Protein AF-A0AAU4DG41-F1 (afdb_monomer)

Nearest PDB structures (foldseek):
  4es7-assembly1_A  TM=3.588E-01  e=8.202E-02  Homo sapiens
  4qae-assembly1_A  TM=3.368E-01  e=1.023E-01  Homo sapiens
  5jr8-assembly2_B  TM=3.112E-01  e=7.043E-01  Homo sapiens
  1qqs-assembly1_A-2  TM=3.171E-01  e=9.804E-01  Homo sapiens
  5gyk-assembly3_F  TM=1.379E-01  e=7.540E+00  Saccharomyces cerevisiae S288C

Secondary structure (DSSP, 8-state):
---PPP----HHHHHHHHHHHHHHHSPSPPHHHHHHHHHHHHHHHHHHHTTSS------------------------------------------PPP------HHHHHHHHHS-TTSEEEEEEEESEEETTEEE--TTS--EEEEEEEEE-SS-EEEEEEEEEE--HHHHHH-----BTTEEEEE-TTS-EEEEE-PPTT-SS--EEEEEEE-TTSEEEEEEEES-S-TT-TTTSPPS-SS-SS-HHHHHHHHH-GGGG-

Structure (mmCIF, N/CA/C/O backbone):
data_AF-A0AAU4DG41-F1
#
_entry.id   AF-A0AAU4DG41-F1
#
loop_
_atom_site.group_PDB
_atom_site.id
_atom_site.type_symbol
_atom_site.label_atom_id
_atom_site.label_alt_id
_atom_site.label_comp_id
_atom_site.label_asym_id
_atom_site.label_entity_id
_atom_site.label_seq_id
_atom_site.pdbx_PDB_ins_code
_atom_site.Cartn_x
_atom_site.Cartn_y
_atom_site.Cartn_z
_atom_site.occupancy
_atom_site.B_iso_or_equiv
_atom_site.auth_seq_id
_atom_site.auth_comp_id
_atom_site.auth_asym_id
_atom_site.auth_atom_id
_atom_site.pdbx_PDB_model_num
ATOM 1 N N . MET A 1 1 ? 12.714 54.783 44.336 1.00 46.66 1 MET A N 1
ATOM 2 C CA . MET A 1 1 ? 13.712 54.368 43.327 1.00 46.66 1 MET A CA 1
ATOM 3 C C . MET A 1 1 ? 13.538 52.873 43.121 1.00 46.66 1 MET A C 1
ATOM 5 O O . MET A 1 1 ? 14.189 52.079 43.783 1.00 46.66 1 MET A O 1
ATOM 9 N N . GLU A 1 2 ? 12.562 52.510 42.292 1.00 44.81 2 GLU A N 1
ATOM 10 C CA . GLU A 1 2 ? 12.309 51.137 41.845 1.00 44.81 2 GLU A CA 1
ATOM 11 C C . GLU A 1 2 ? 13.253 50.820 40.685 1.00 44.81 2 GLU A C 1
ATOM 13 O O . GLU A 1 2 ? 13.326 51.582 39.724 1.00 44.81 2 GLU A O 1
ATOM 18 N N . SER A 1 3 ? 13.999 49.720 40.797 1.00 58.31 3 SER A N 1
ATOM 19 C CA . SER A 1 3 ? 14.774 49.152 39.693 1.00 58.31 3 SER A CA 1
ATOM 20 C C . SER A 1 3 ? 13.977 48.015 39.068 1.00 58.31 3 SER A C 1
ATOM 22 O O . SER A 1 3 ? 13.805 46.958 39.669 1.00 58.31 3 SER A O 1
ATOM 24 N N . THR A 1 4 ? 13.486 48.254 37.859 1.00 59.53 4 THR A N 1
ATOM 25 C CA . THR A 1 4 ? 12.922 47.256 36.951 1.00 59.53 4 THR A CA 1
ATOM 26 C C . THR A 1 4 ? 14.050 46.408 36.361 1.00 59.53 4 THR A C 1
ATOM 28 O O . THR A 1 4 ? 14.900 46.937 35.645 1.00 59.53 4 THR A O 1
ATOM 31 N N . VAL A 1 5 ? 14.063 45.104 36.647 1.00 58.34 5 VAL A N 1
ATOM 32 C CA . VAL A 1 5 ? 14.948 44.128 35.989 1.00 58.34 5 VAL A CA 1
ATOM 33 C C . VAL A 1 5 ? 14.191 43.496 34.822 1.00 58.34 5 VAL A C 1
ATOM 35 O O . VAL A 1 5 ? 13.116 42.929 35.000 1.00 58.34 5 VAL A O 1
ATOM 38 N N . SER A 1 6 ? 14.761 43.650 33.628 1.00 51.09 6 SER A N 1
ATOM 39 C CA . SER A 1 6 ? 14.238 43.189 32.340 1.00 51.09 6 SER A CA 1
ATOM 40 C C . SER A 1 6 ? 14.493 41.684 32.152 1.00 51.09 6 SER A C 1
ATOM 42 O O . SER A 1 6 ? 15.643 41.269 32.304 1.00 51.09 6 SER A O 1
ATOM 44 N N . PRO A 1 7 ? 13.489 40.856 31.807 1.00 59.97 7 PRO A N 1
ATOM 45 C CA . PRO A 1 7 ? 13.687 39.441 31.522 1.00 59.97 7 PRO A CA 1
ATOM 46 C C . PRO A 1 7 ? 13.735 39.221 30.004 1.00 59.97 7 PRO A C 1
ATOM 48 O O . PRO A 1 7 ? 12.699 38.963 29.404 1.00 59.97 7 PRO A O 1
ATOM 51 N N . ASP A 1 8 ? 14.906 39.351 29.371 1.00 58.06 8 ASP A N 1
ATOM 52 C CA . ASP A 1 8 ? 15.008 39.084 27.920 1.00 58.06 8 ASP A CA 1
ATOM 53 C C . ASP A 1 8 ? 16.326 38.453 27.433 1.00 58.06 8 ASP A C 1
ATOM 55 O O . ASP A 1 8 ? 16.607 38.401 26.241 1.00 58.06 8 ASP A O 1
ATOM 59 N N . GLU A 1 9 ? 17.126 37.868 28.323 1.00 58.12 9 GLU A N 1
ATOM 60 C CA . GLU A 1 9 ? 18.266 37.043 27.914 1.00 58.12 9 GLU A CA 1
ATOM 61 C C . GLU A 1 9 ? 18.214 35.713 28.660 1.00 58.12 9 GLU A C 1
ATOM 63 O O . GLU A 1 9 ? 18.368 35.713 29.877 1.00 58.12 9 GLU A O 1
ATOM 68 N N . GLN A 1 10 ? 17.971 34.601 27.943 1.00 60.59 10 GLN A N 1
ATOM 69 C CA . GLN A 1 10 ? 18.644 33.287 28.103 1.00 60.59 10 GLN A CA 1
ATOM 70 C C . GLN A 1 10 ? 17.943 32.093 27.388 1.00 60.59 10 GLN A C 1
ATOM 72 O O . GLN A 1 10 ? 17.772 31.027 27.980 1.00 60.59 10 GLN A O 1
ATOM 77 N N . PRO A 1 11 ? 17.594 32.151 26.086 1.00 58.81 11 PRO A N 1
ATOM 78 C CA . PRO A 1 11 ? 17.158 30.940 25.375 1.00 58.81 11 PRO A CA 1
ATOM 79 C C . PRO A 1 11 ? 18.299 29.932 25.109 1.00 58.81 11 PRO A C 1
ATOM 81 O O . PRO A 1 11 ? 18.037 28.761 24.843 1.00 58.81 11 PRO A O 1
ATOM 84 N N . HIS A 1 12 ? 19.571 30.343 25.192 1.00 61.22 12 HIS A N 1
ATOM 85 C CA . HIS A 1 12 ? 20.703 29.492 24.796 1.00 61.22 12 HIS A CA 1
ATOM 86 C C . HIS A 1 12 ? 21.255 28.583 25.904 1.00 61.22 12 HIS A C 1
ATOM 88 O O . HIS A 1 12 ? 21.790 27.519 25.594 1.00 61.22 12 HIS A O 1
ATOM 94 N N . HIS A 1 13 ? 21.101 28.941 27.182 1.00 70.88 13 HIS A N 1
ATOM 95 C CA . HIS A 1 13 ? 21.605 28.108 28.284 1.00 70.88 13 HIS A CA 1
ATOM 96 C C . HIS A 1 13 ? 20.701 26.904 28.576 1.00 70.88 13 HIS A C 1
ATOM 98 O O . HIS A 1 13 ? 21.205 25.814 28.834 1.00 70.88 13 HIS A O 1
ATOM 104 N N . GLY A 1 14 ? 19.384 27.045 28.387 1.00 78.94 14 GLY A N 1
ATOM 105 C CA . GLY A 1 14 ? 18.438 25.949 28.615 1.00 78.94 14 GLY A CA 1
ATOM 106 C C . GLY A 1 14 ? 18.664 24.731 27.712 1.00 78.94 14 GLY A C 1
ATOM 107 O O . GLY A 1 14 ? 18.488 23.601 28.158 1.00 78.94 14 GLY A O 1
ATOM 108 N N . LEU A 1 15 ? 19.103 24.930 26.461 1.00 83.94 15 LEU A N 1
ATOM 109 C CA . LEU A 1 15 ? 19.376 23.812 25.551 1.00 83.94 15 LEU A CA 1
ATOM 110 C C . LEU A 1 15 ? 20.622 23.027 25.973 1.00 83.94 15 LEU A C 1
ATOM 112 O O . LEU A 1 15 ? 20.606 21.799 25.955 1.00 83.94 15 LEU A O 1
ATOM 116 N N . HIS A 1 16 ? 21.688 23.727 26.358 1.00 84.50 16 HIS A N 1
ATOM 117 C CA . HIS A 1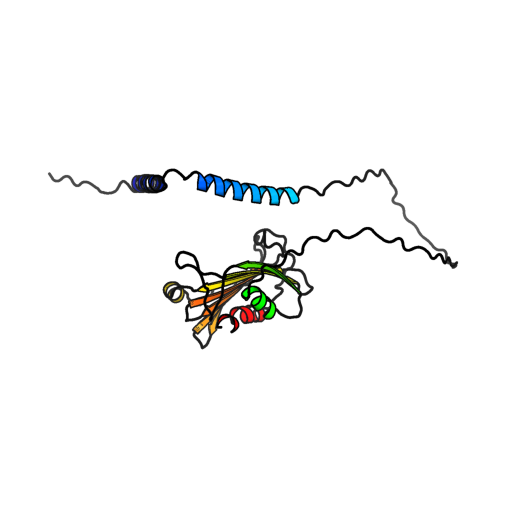 16 ? 22.922 23.084 26.803 1.00 84.50 16 HIS A CA 1
ATOM 118 C C . HIS A 1 16 ? 22.690 22.261 28.079 1.00 84.50 16 HIS A C 1
ATOM 120 O O . HIS A 1 16 ? 23.133 21.113 28.167 1.00 84.50 16 HIS A O 1
ATOM 126 N N . ASP A 1 17 ? 21.929 22.806 29.029 1.00 84.06 17 ASP A N 1
ATOM 127 C CA . ASP A 1 17 ? 21.590 22.112 30.271 1.00 84.06 17 ASP A CA 1
ATOM 128 C C . ASP A 1 17 ? 20.641 20.935 30.023 1.00 84.06 17 ASP A C 1
ATOM 130 O O . ASP A 1 17 ? 20.856 19.850 30.562 1.00 84.06 17 ASP A O 1
ATOM 134 N N . ALA A 1 18 ? 19.656 21.087 29.131 1.00 84.62 18 ALA A N 1
ATOM 135 C CA . ALA A 1 18 ? 18.775 19.990 28.734 1.00 84.62 18 ALA A CA 1
ATOM 136 C C . ALA A 1 18 ? 19.542 18.852 28.038 1.00 84.62 18 ALA A C 1
ATOM 138 O O . ALA A 1 18 ? 19.283 17.677 28.306 1.00 84.62 18 ALA A O 1
ATOM 139 N N . MET A 1 19 ? 20.511 19.175 27.173 1.00 87.94 19 MET A N 1
ATOM 140 C CA . MET A 1 19 ? 21.364 18.175 26.524 1.00 87.94 19 MET A CA 1
ATOM 141 C C . MET A 1 19 ? 22.297 17.482 27.522 1.00 87.94 19 MET A C 1
ATOM 143 O O . MET A 1 19 ? 22.456 16.263 27.454 1.00 87.94 19 MET A O 1
ATOM 147 N N . SER A 1 20 ? 22.862 18.229 28.473 1.00 84.44 20 SER A N 1
ATOM 148 C CA . SER A 1 20 ? 23.725 17.679 29.525 1.00 84.44 20 SER A CA 1
ATOM 149 C C . SER A 1 20 ? 22.939 16.748 30.454 1.00 84.44 20 SER A C 1
ATOM 151 O O . SER A 1 20 ? 23.348 15.614 30.694 1.00 84.44 20 SER A O 1
ATOM 153 N N . GLN A 1 21 ? 21.741 17.158 30.872 1.00 88.25 21 GLN A N 1
ATOM 154 C CA . GLN A 1 21 ? 20.854 16.348 31.707 1.00 88.25 21 GLN A CA 1
ATOM 155 C C . GLN A 1 21 ? 20.328 15.101 30.973 1.00 88.25 21 GLN A C 1
ATOM 157 O O . GLN A 1 21 ? 20.137 14.045 31.582 1.00 88.25 21 GLN A O 1
ATOM 162 N N . ALA A 1 22 ? 20.109 15.188 29.657 1.00 86.81 22 ALA A N 1
ATOM 163 C CA . ALA A 1 22 ? 19.782 14.025 28.837 1.00 86.81 22 ALA A CA 1
ATOM 164 C C . ALA A 1 22 ? 20.965 13.048 28.746 1.00 86.81 22 ALA A C 1
ATOM 166 O O . ALA A 1 22 ? 20.755 11.843 28.869 1.00 86.81 22 ALA A O 1
ATOM 167 N N . ALA A 1 23 ? 22.194 13.553 28.586 1.00 83.56 23 ALA A N 1
ATOM 168 C CA . ALA A 1 23 ? 23.407 12.740 28.525 1.00 83.56 23 ALA A CA 1
ATOM 169 C C . ALA A 1 23 ? 23.662 11.975 29.834 1.00 83.56 23 ALA A C 1
ATOM 171 O O . ALA A 1 23 ? 23.946 10.781 29.789 1.00 83.56 23 ALA A O 1
ATOM 172 N N . GLU A 1 24 ? 23.472 12.614 30.991 1.00 85.62 24 GLU A N 1
ATOM 173 C CA . GLU A 1 24 ? 23.622 11.970 32.306 1.00 85.62 24 GLU A CA 1
ATOM 174 C C . GLU A 1 24 ? 22.596 10.853 32.556 1.00 85.62 24 GLU A C 1
ATOM 176 O O . GLU A 1 24 ? 22.869 9.893 33.280 1.00 85.62 24 GLU A O 1
ATOM 181 N N . ARG A 1 25 ? 21.418 10.931 31.923 1.00 84.94 25 ARG A N 1
ATOM 182 C CA . ARG A 1 25 ? 20.379 9.892 32.007 1.00 84.94 25 ARG A CA 1
ATOM 183 C C . ARG A 1 25 ? 20.761 8.611 31.271 1.00 84.94 25 ARG A C 1
ATOM 185 O O . ARG A 1 25 ? 20.268 7.534 31.618 1.00 84.94 25 ARG A O 1
ATOM 192 N N . PHE A 1 26 ? 21.642 8.705 30.278 1.00 79.69 26 PHE A N 1
ATOM 193 C CA . PHE A 1 26 ? 22.265 7.543 29.664 1.00 79.69 26 PHE A CA 1
ATOM 194 C C . PHE A 1 26 ? 23.438 7.116 30.546 1.00 79.69 26 PHE A C 1
ATOM 196 O O . PHE A 1 26 ? 24.588 7.467 30.299 1.00 79.69 26 PHE A O 1
ATOM 203 N N . GLY A 1 27 ? 23.131 6.361 31.604 1.00 78.94 27 GLY A N 1
ATOM 204 C CA . GLY A 1 27 ? 24.146 5.765 32.471 1.00 78.94 27 GLY A CA 1
ATOM 205 C C . GLY A 1 27 ? 25.216 4.993 31.678 1.00 78.94 27 GLY A C 1
ATOM 206 O O . GLY A 1 27 ? 25.002 4.663 30.504 1.00 78.94 27 GLY A O 1
ATOM 207 N N . PRO A 1 28 ? 26.367 4.682 32.304 1.00 77.75 28 PRO A N 1
ATOM 208 C CA . PRO A 1 28 ? 27.498 4.044 31.636 1.00 77.75 28 PRO A CA 1
ATOM 209 C C . PRO A 1 28 ? 27.016 2.842 30.823 1.00 77.75 28 PRO A C 1
ATOM 211 O O . PRO A 1 28 ? 26.398 1.922 31.364 1.00 77.75 28 PRO A O 1
ATOM 214 N N . HIS A 1 29 ? 27.238 2.893 29.506 1.00 71.06 29 HIS A N 1
ATOM 215 C CA . HIS A 1 29 ? 26.743 1.878 28.586 1.00 71.06 29 HIS A CA 1
ATOM 216 C C . HIS A 1 29 ? 27.179 0.496 29.069 1.00 71.06 29 HIS A C 1
ATOM 218 O O . HIS A 1 29 ? 28.372 0.203 29.149 1.00 71.06 29 HIS A O 1
ATOM 224 N N . GLY A 1 30 ? 26.201 -0.353 29.394 1.00 74.94 30 GLY A N 1
ATOM 225 C CA . GLY A 1 30 ? 26.482 -1.720 29.802 1.00 74.94 30 GLY A CA 1
ATOM 226 C C . GLY A 1 30 ? 27.322 -2.417 28.722 1.00 74.94 30 GLY A C 1
ATOM 227 O O . GLY A 1 30 ? 27.014 -2.269 27.533 1.00 74.94 30 GLY A O 1
ATOM 228 N N . PRO A 1 31 ? 28.359 -3.192 29.092 1.00 74.25 31 PRO A N 1
ATOM 229 C CA . PRO A 1 31 ? 29.261 -3.851 28.137 1.00 74.25 31 PRO A CA 1
ATOM 230 C C . PRO A 1 31 ? 28.527 -4.768 27.138 1.00 74.25 31 PRO A C 1
ATOM 232 O O . PRO A 1 31 ? 29.027 -5.057 26.051 1.00 74.25 31 PRO A O 1
ATOM 235 N N . ASP A 1 32 ? 27.299 -5.163 27.468 1.00 74.38 32 ASP A N 1
ATOM 236 C CA . ASP A 1 32 ? 26.387 -5.926 26.621 1.00 74.38 32 ASP A CA 1
ATOM 237 C C . ASP A 1 32 ? 25.915 -5.149 25.36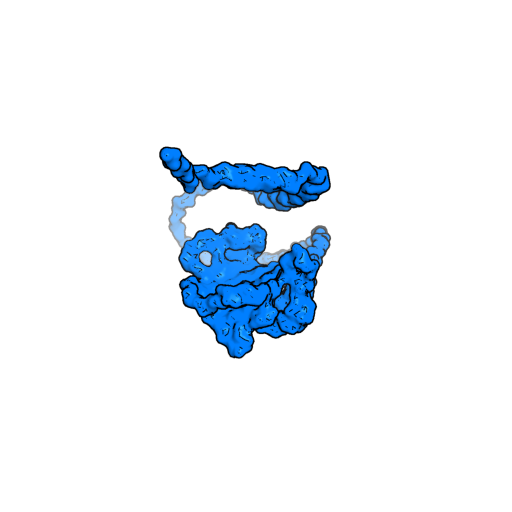9 1.00 74.38 32 ASP A C 1
ATOM 239 O O . ASP A 1 32 ? 25.848 -5.704 24.271 1.00 74.38 32 ASP A O 1
ATOM 243 N N . LEU A 1 33 ? 25.682 -3.832 25.462 1.00 70.38 33 LEU A N 1
ATOM 244 C CA . LEU A 1 33 ? 25.291 -3.025 24.295 1.00 70.38 33 LEU A CA 1
ATOM 245 C C . LEU A 1 33 ? 26.414 -2.956 23.254 1.00 70.38 33 LEU A C 1
ATOM 247 O O . LEU A 1 33 ? 26.154 -3.080 22.054 1.00 70.38 33 LEU A O 1
ATOM 251 N N . VAL A 1 34 ? 27.666 -2.836 23.706 1.00 73.25 34 VAL A N 1
ATOM 252 C CA . VAL A 1 34 ? 28.847 -2.848 22.830 1.00 73.25 34 VAL A CA 1
ATOM 253 C C . VAL A 1 34 ? 29.012 -4.222 22.179 1.00 73.25 34 VAL A C 1
ATOM 255 O O . VAL A 1 34 ? 29.250 -4.306 20.971 1.00 73.25 34 VAL A O 1
ATOM 258 N N . ALA A 1 35 ? 28.803 -5.305 22.932 1.00 73.56 35 ALA A N 1
ATOM 259 C CA . ALA A 1 35 ? 28.848 -6.663 22.397 1.00 73.56 35 ALA A CA 1
ATOM 260 C C . ALA A 1 35 ? 27.771 -6.893 21.319 1.00 73.56 35 ALA A C 1
ATOM 262 O O . ALA A 1 35 ? 28.085 -7.371 20.222 1.00 73.56 35 ALA A O 1
ATOM 263 N N . ARG A 1 36 ? 26.518 -6.481 21.564 1.00 71.75 36 ARG A N 1
ATOM 264 C CA . ARG A 1 36 ? 25.423 -6.607 20.583 1.00 71.75 36 ARG A CA 1
ATOM 265 C C . ARG A 1 36 ? 25.631 -5.723 19.352 1.00 71.75 36 ARG A C 1
ATOM 267 O O . ARG A 1 36 ? 25.400 -6.181 18.228 1.00 71.75 36 ARG A O 1
ATOM 274 N N . ALA A 1 37 ? 26.125 -4.496 19.526 1.00 69.12 37 ALA A N 1
ATOM 275 C CA . ALA A 1 37 ? 26.470 -3.611 18.413 1.00 69.12 37 ALA A CA 1
ATOM 276 C C . ALA A 1 37 ? 27.616 -4.187 17.560 1.00 69.12 37 ALA A C 1
ATOM 278 O O . ALA A 1 37 ? 27.537 -4.180 16.328 1.00 69.12 37 ALA A O 1
ATOM 279 N N . ALA A 1 38 ? 28.639 -4.779 18.187 1.00 75.12 38 ALA A N 1
ATOM 280 C CA . ALA A 1 38 ? 29.756 -5.419 17.493 1.00 75.12 38 ALA A CA 1
ATOM 281 C C . ALA A 1 38 ? 29.336 -6.671 16.701 1.00 75.12 38 ALA A C 1
ATOM 283 O O . ALA A 1 38 ? 29.868 -6.926 15.615 1.00 75.12 38 ALA A O 1
ATOM 284 N N . VAL A 1 39 ? 28.371 -7.454 17.198 1.00 75.06 39 VAL A N 1
ATOM 285 C CA . VAL A 1 39 ? 27.798 -8.596 16.459 1.00 75.06 39 VAL A CA 1
ATOM 286 C C . VAL A 1 39 ? 27.010 -8.109 15.237 1.00 75.06 39 VAL A C 1
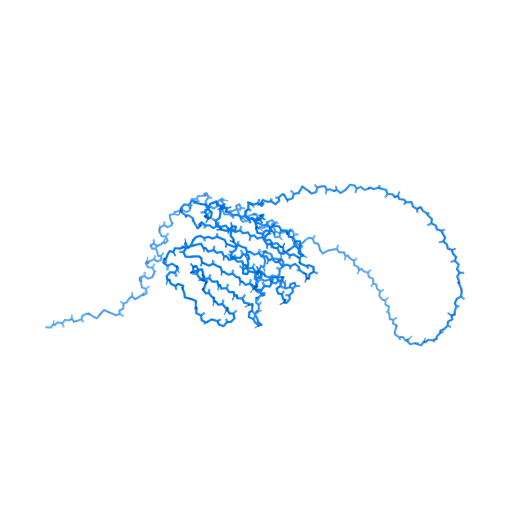ATOM 288 O O . VAL A 1 39 ? 27.215 -8.616 14.129 1.00 75.06 39 VAL A O 1
ATOM 291 N N . ARG A 1 40 ? 26.177 -7.070 15.395 1.00 71.56 40 ARG A N 1
ATOM 292 C CA . ARG A 1 40 ? 25.397 -6.484 14.289 1.00 71.56 40 ARG A CA 1
ATOM 293 C C . ARG A 1 40 ? 26.300 -5.844 13.223 1.00 71.56 40 ARG A C 1
ATOM 295 O O . ARG A 1 40 ? 26.081 -6.054 12.030 1.00 71.56 40 ARG A O 1
ATOM 302 N N . GLY A 1 41 ? 27.370 -5.159 13.636 1.00 72.12 41 GLY A N 1
ATOM 303 C CA . GLY A 1 41 ? 28.361 -4.561 12.736 1.00 72.12 41 GLY A CA 1
ATOM 304 C C . GLY A 1 41 ? 29.164 -5.590 11.932 1.00 72.12 41 GLY A C 1
ATOM 305 O O . GLY A 1 41 ? 29.373 -5.409 10.731 1.00 72.12 41 GLY A O 1
ATOM 306 N N . ARG A 1 42 ? 29.564 -6.712 12.551 1.00 71.06 42 ARG A N 1
ATOM 307 C CA . ARG A 1 42 ? 30.267 -7.805 11.850 1.00 71.06 42 ARG A CA 1
ATOM 308 C C . ARG A 1 42 ? 29.387 -8.485 10.798 1.00 71.06 42 ARG A C 1
ATOM 310 O O . ARG A 1 42 ? 29.881 -8.801 9.715 1.00 71.06 42 ARG A O 1
ATOM 317 N N . ARG A 1 43 ? 28.086 -8.649 11.070 1.00 66.06 43 ARG A N 1
ATOM 318 C CA . ARG A 1 43 ? 27.120 -9.215 10.110 1.00 66.06 43 ARG A CA 1
ATOM 319 C C . ARG A 1 43 ? 26.971 -8.336 8.863 1.00 66.06 43 ARG A C 1
ATOM 321 O O . ARG A 1 43 ? 27.034 -8.852 7.752 1.00 66.06 43 ARG A O 1
ATOM 328 N N . LEU A 1 44 ? 26.869 -7.017 9.034 1.00 61.25 44 LEU A N 1
ATOM 329 C CA . LEU A 1 44 ? 26.747 -6.075 7.913 1.00 61.25 44 LEU A CA 1
ATOM 330 C C . LEU A 1 44 ? 28.015 -5.997 7.047 1.00 61.25 44 LEU A C 1
ATOM 332 O O . LEU A 1 44 ? 27.913 -5.884 5.827 1.00 61.25 44 LEU A O 1
ATOM 336 N N . ARG A 1 45 ? 29.213 -6.108 7.641 1.00 64.31 45 ARG A N 1
ATOM 337 C CA . ARG A 1 45 ? 30.469 -6.135 6.865 1.00 64.31 45 ARG A CA 1
ATOM 338 C C . ARG A 1 45 ? 30.605 -7.402 6.020 1.00 64.31 45 ARG A C 1
ATOM 340 O O . ARG A 1 45 ? 31.006 -7.302 4.867 1.00 64.31 45 ARG A O 1
ATOM 347 N N . ARG A 1 46 ? 30.214 -8.575 6.538 1.00 60.84 46 ARG A N 1
ATOM 348 C CA . ARG A 1 46 ? 30.240 -9.828 5.754 1.00 60.84 46 ARG A CA 1
ATOM 349 C C . ARG A 1 46 ? 29.327 -9.768 4.530 1.00 60.84 46 ARG A C 1
ATOM 351 O O . ARG A 1 46 ? 29.736 -10.212 3.468 1.00 60.84 46 ARG A O 1
ATOM 358 N N . ILE A 1 47 ? 28.153 -9.147 4.649 1.00 56.91 47 ILE A N 1
ATOM 359 C CA . ILE A 1 47 ? 27.229 -8.968 3.516 1.00 56.91 47 ILE A CA 1
ATOM 360 C C . ILE A 1 47 ? 27.842 -8.061 2.432 1.00 56.91 47 ILE A C 1
ATOM 362 O O . ILE A 1 47 ? 27.642 -8.301 1.245 1.00 56.91 47 ILE A O 1
ATOM 366 N N . ARG A 1 48 ? 28.651 -7.060 2.809 1.00 55.22 48 ARG A N 1
ATOM 367 C CA . ARG A 1 48 ? 29.318 -6.168 1.841 1.00 55.22 48 ARG A CA 1
ATOM 368 C C . ARG A 1 48 ? 30.483 -6.819 1.090 1.00 55.22 48 ARG A C 1
ATOM 370 O O . ARG A 1 48 ? 30.707 -6.472 -0.063 1.00 55.22 48 ARG A O 1
ATOM 377 N N . HIS A 1 49 ? 31.196 -7.771 1.692 1.00 47.06 49 HIS A N 1
ATOM 378 C CA . HIS A 1 49 ? 32.345 -8.416 1.039 1.00 47.06 49 HIS A CA 1
ATOM 379 C C . HIS A 1 49 ? 31.975 -9.455 -0.031 1.00 47.06 49 HIS A C 1
ATOM 381 O O . HIS A 1 49 ? 32.840 -9.839 -0.809 1.00 47.06 49 HIS A O 1
ATOM 387 N N . VAL A 1 50 ? 30.706 -9.858 -0.144 1.00 48.88 50 VAL A N 1
ATOM 388 C CA . VAL A 1 50 ? 30.257 -10.799 -1.190 1.00 48.88 50 VAL A CA 1
ATOM 389 C C . VAL A 1 50 ? 30.064 -10.110 -2.556 1.00 48.88 50 VAL A C 1
ATOM 391 O O . VAL A 1 50 ? 30.019 -10.782 -3.578 1.00 48.88 50 VAL A O 1
ATOM 394 N N . ARG A 1 51 ? 30.026 -8.769 -2.626 1.00 47.34 51 ARG A N 1
ATOM 395 C CA . ARG A 1 51 ? 29.805 -8.022 -3.887 1.00 47.34 51 ARG A CA 1
ATOM 396 C C . ARG A 1 51 ? 31.074 -7.473 -4.569 1.00 47.34 51 ARG A C 1
ATOM 398 O O . ARG A 1 51 ? 30.956 -6.728 -5.531 1.00 47.34 51 ARG A O 1
ATOM 405 N N . LEU A 1 52 ? 32.279 -7.835 -4.116 1.00 44.78 52 LEU A N 1
ATOM 406 C CA . LEU A 1 52 ? 33.555 -7.380 -4.713 1.00 44.78 52 LEU A CA 1
ATOM 407 C C . LEU A 1 52 ? 34.456 -8.532 -5.197 1.00 44.78 52 LEU A C 1
ATOM 409 O O . LEU A 1 52 ? 35.671 -8.384 -5.273 1.00 44.78 52 LEU A O 1
ATOM 413 N N . GLY A 1 53 ? 33.872 -9.686 -5.519 1.00 41.97 53 GLY A N 1
ATOM 414 C CA . GLY A 1 53 ? 34.607 -10.883 -5.936 1.00 41.97 53 GLY A CA 1
ATOM 415 C C . GLY A 1 53 ? 34.112 -11.477 -7.250 1.00 41.97 53 GLY A C 1
ATOM 416 O O . GLY A 1 53 ? 33.866 -12.673 -7.294 1.00 41.97 53 GLY A O 1
ATOM 417 N N . ALA A 1 54 ? 33.909 -10.667 -8.293 1.00 40.88 54 ALA A N 1
ATOM 418 C CA . ALA A 1 54 ? 33.635 -11.175 -9.643 1.00 40.88 54 ALA A CA 1
ATOM 419 C C . ALA A 1 54 ? 33.990 -10.150 -10.737 1.00 40.88 54 ALA A C 1
ATOM 421 O O . ALA A 1 54 ? 33.154 -9.796 -11.558 1.00 40.88 54 ALA A O 1
ATOM 422 N N . VAL A 1 55 ? 35.229 -9.651 -10.757 1.00 43.03 55 VAL A N 1
ATOM 423 C CA . VAL A 1 55 ? 35.805 -9.047 -11.972 1.00 43.03 55 VAL A CA 1
ATOM 424 C C . VAL A 1 55 ? 37.243 -9.528 -12.101 1.00 43.03 55 VAL A C 1
ATOM 426 O O . VAL A 1 55 ? 38.166 -8.912 -11.578 1.00 43.03 55 VAL A O 1
ATOM 429 N N . ALA A 1 56 ? 37.418 -10.666 -12.766 1.00 38.38 56 ALA A N 1
ATOM 430 C CA . ALA A 1 56 ? 38.701 -11.093 -13.309 1.00 38.38 56 ALA A CA 1
ATOM 431 C C . ALA A 1 56 ? 38.470 -12.163 -14.385 1.00 38.38 56 ALA A C 1
ATOM 433 O O . ALA A 1 56 ? 38.543 -13.355 -14.103 1.00 38.38 56 ALA A O 1
ATOM 434 N N . VAL A 1 57 ? 38.217 -11.742 -15.627 1.00 40.69 57 VAL A N 1
ATOM 435 C CA . VAL A 1 57 ? 38.606 -12.541 -16.797 1.00 40.69 57 VAL A CA 1
ATOM 436 C C . VAL A 1 57 ? 39.334 -11.627 -17.774 1.00 40.69 57 VAL A C 1
ATOM 438 O O . VAL A 1 57 ? 38.801 -10.631 -18.258 1.00 40.69 57 VAL A O 1
ATOM 441 N N . LEU A 1 58 ? 40.597 -11.984 -17.980 1.00 41.28 58 LEU A N 1
ATOM 442 C CA . LEU A 1 58 ? 41.550 -11.448 -18.938 1.00 41.28 58 LEU A CA 1
ATOM 443 C C . LEU A 1 58 ? 41.050 -11.628 -20.376 1.00 41.28 58 LEU A C 1
ATOM 445 O O . LEU A 1 58 ? 40.711 -12.740 -20.771 1.00 41.28 58 LEU A O 1
ATOM 449 N N . ALA A 1 59 ? 41.134 -10.574 -21.186 1.00 36.12 59 ALA A N 1
ATOM 450 C CA . ALA A 1 59 ? 41.198 -10.702 -22.638 1.00 36.12 59 ALA A CA 1
ATOM 451 C C . ALA A 1 59 ? 42.324 -9.807 -23.169 1.00 36.12 59 ALA A C 1
ATOM 453 O O . ALA A 1 59 ? 42.156 -8.613 -23.404 1.00 36.12 59 ALA A O 1
ATOM 454 N N . VAL A 1 60 ? 43.501 -10.416 -23.310 1.00 42.06 60 VAL A N 1
ATOM 455 C CA . VAL A 1 60 ? 44.588 -9.936 -24.165 1.00 42.06 60 VAL A CA 1
ATOM 456 C C . VAL A 1 60 ? 44.265 -10.404 -25.584 1.00 42.06 60 VAL A C 1
ATOM 458 O O . VAL A 1 60 ? 44.100 -11.600 -25.808 1.00 42.06 60 VAL A O 1
ATOM 461 N N . GLY A 1 61 ? 44.178 -9.476 -26.536 1.00 35.16 61 GLY A N 1
ATOM 462 C CA . GLY A 1 61 ? 43.975 -9.782 -27.952 1.00 35.16 61 GLY A CA 1
ATOM 463 C C . GLY A 1 61 ? 44.252 -8.563 -28.825 1.00 35.16 61 GLY A C 1
ATOM 464 O O . GLY A 1 61 ? 43.508 -7.591 -28.806 1.00 35.16 61 GLY A O 1
ATOM 465 N N . VAL A 1 62 ? 45.373 -8.617 -29.535 1.00 42.22 62 VAL A N 1
ATOM 466 C CA . VAL A 1 62 ? 46.008 -7.555 -30.324 1.00 42.22 62 VAL A CA 1
ATOM 467 C C . VAL A 1 62 ? 45.458 -7.497 -31.760 1.00 42.22 62 VAL A C 1
ATOM 469 O O . VAL A 1 62 ? 45.289 -8.536 -32.383 1.00 42.22 62 VAL A O 1
ATOM 472 N N . ALA A 1 63 ? 45.300 -6.262 -32.260 1.00 40.22 63 ALA A N 1
ATOM 473 C CA . ALA A 1 63 ? 45.364 -5.761 -33.647 1.00 40.22 63 ALA A CA 1
ATOM 474 C C . ALA A 1 63 ? 44.444 -6.310 -34.762 1.00 40.22 63 ALA A C 1
ATOM 476 O O . ALA A 1 63 ? 44.357 -7.501 -35.029 1.00 40.22 63 ALA A O 1
ATOM 477 N N . GLY A 1 64 ? 43.908 -5.366 -35.549 1.00 35.44 64 GLY A N 1
ATOM 478 C CA . GLY A 1 64 ? 43.386 -5.619 -36.894 1.00 35.44 64 GLY A CA 1
ATOM 479 C C . GLY A 1 64 ? 42.777 -4.377 -37.549 1.00 35.44 64 GLY A C 1
ATOM 480 O O . GLY A 1 64 ? 41.589 -4.119 -37.405 1.00 35.44 64 GLY A O 1
ATOM 481 N N . LEU A 1 65 ? 43.605 -3.607 -38.259 1.00 45.28 65 LEU A N 1
ATOM 482 C CA . LEU A 1 65 ? 43.209 -2.571 -39.222 1.00 45.28 65 LEU A CA 1
ATOM 483 C C . LEU A 1 65 ? 42.409 -3.172 -40.392 1.00 45.28 65 LEU A C 1
ATOM 485 O O . LEU A 1 65 ? 42.735 -4.267 -40.843 1.00 45.28 65 LEU A O 1
ATOM 489 N N . GLY A 1 66 ? 41.487 -2.398 -40.976 1.00 35.19 66 GLY A N 1
ATOM 490 C CA . GLY A 1 66 ? 41.087 -2.592 -42.377 1.00 35.19 66 GLY A CA 1
ATOM 491 C C . GLY A 1 66 ? 39.623 -2.298 -42.689 1.00 35.19 66 GLY A C 1
ATOM 492 O O . GLY A 1 66 ? 38.778 -3.182 -42.620 1.00 35.19 66 GLY A O 1
ATOM 493 N N . VAL A 1 67 ? 39.341 -1.066 -43.113 1.00 45.78 67 VAL A N 1
ATOM 494 C CA . VAL A 1 67 ? 38.102 -0.696 -43.810 1.00 45.78 67 VAL A CA 1
ATOM 495 C C . VAL A 1 67 ? 38.423 -0.670 -45.305 1.00 45.78 67 VAL A C 1
ATOM 497 O O . VAL A 1 67 ? 39.298 0.095 -45.698 1.00 45.78 67 VAL A O 1
ATOM 500 N N . ASN A 1 68 ? 37.754 -1.496 -46.118 1.00 40.12 68 ASN A N 1
ATOM 501 C CA . ASN A 1 68 ? 37.462 -1.223 -47.535 1.00 40.12 68 ASN A CA 1
ATOM 502 C C . ASN A 1 68 ? 36.499 -2.273 -48.134 1.00 40.12 68 ASN A C 1
ATOM 504 O O . ASN A 1 68 ? 36.862 -3.420 -48.350 1.00 40.12 68 ASN A O 1
ATOM 508 N N . GLN A 1 69 ? 35.249 -1.839 -48.324 1.00 46.94 69 GLN A N 1
ATOM 509 C CA . GLN A 1 69 ? 34.478 -1.786 -49.581 1.00 46.94 69 GLN A CA 1
ATOM 510 C C . GLN A 1 69 ? 34.613 -2.885 -50.670 1.00 46.94 69 GLN A C 1
ATOM 512 O O . GLN A 1 69 ? 35.704 -3.214 -51.119 1.00 46.94 69 GLN A O 1
ATOM 517 N N . LEU A 1 70 ? 33.425 -3.201 -51.226 1.00 52.84 70 LEU A N 1
ATOM 518 C CA . LEU A 1 70 ? 33.062 -3.731 -52.562 1.00 52.84 70 LEU A CA 1
ATOM 519 C C . LEU A 1 70 ? 32.763 -5.246 -52.717 1.00 52.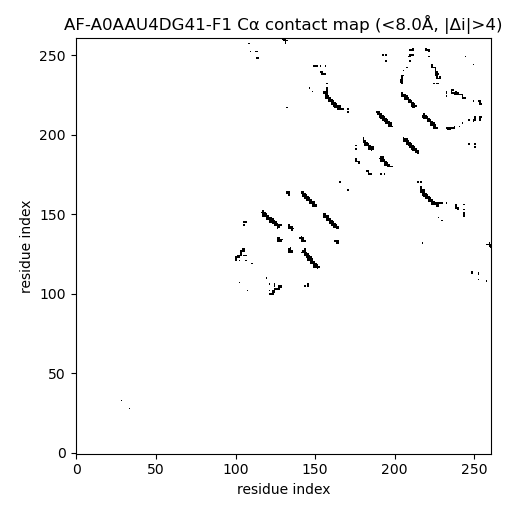84 70 LEU A C 1
ATOM 521 O O . LEU A 1 70 ? 33.554 -6.122 -52.399 1.00 52.84 70 LEU A O 1
ATOM 525 N N . ALA A 1 71 ? 31.553 -5.492 -53.241 1.00 44.41 71 ALA A N 1
ATOM 526 C CA . ALA A 1 71 ? 30.882 -6.752 -53.616 1.00 44.41 71 ALA A CA 1
ATOM 527 C C . ALA A 1 71 ? 31.539 -7.450 -54.850 1.00 44.41 71 ALA A C 1
ATOM 529 O O . ALA A 1 71 ? 32.570 -6.947 -55.290 1.00 44.41 71 ALA A O 1
ATOM 530 N N . PRO A 1 72 ? 30.969 -8.489 -55.533 1.00 55.31 72 PRO A N 1
ATOM 531 C CA . PRO A 1 72 ? 29.759 -9.303 -55.293 1.00 55.31 72 PRO A CA 1
ATOM 532 C C . PRO A 1 72 ? 29.910 -10.845 -55.540 1.00 55.31 72 PRO A C 1
ATOM 534 O O . PRO A 1 72 ? 30.912 -11.321 -56.052 1.00 55.31 72 PRO A O 1
ATOM 537 N N . ARG A 1 73 ? 28.815 -11.592 -55.278 1.00 48.94 73 ARG A N 1
ATOM 538 C CA . ARG A 1 73 ? 28.286 -12.771 -56.025 1.00 48.94 73 ARG A CA 1
ATOM 539 C C . ARG A 1 73 ? 29.166 -14.027 -56.228 1.00 48.94 73 ARG A C 1
ATOM 541 O O . ARG A 1 73 ? 30.032 -14.034 -57.087 1.00 48.94 73 ARG A O 1
ATOM 548 N N . ALA A 1 74 ? 28.728 -15.161 -55.665 1.00 51.59 74 ALA A N 1
ATOM 549 C CA . ALA A 1 74 ? 28.641 -16.457 -56.366 1.00 51.59 74 ALA A CA 1
ATOM 550 C C . ALA A 1 74 ? 27.773 -17.463 -55.582 1.00 51.59 74 ALA A C 1
ATOM 552 O O . ALA A 1 74 ? 27.708 -17.427 -54.358 1.00 51.59 74 ALA A O 1
ATOM 553 N N . ALA A 1 75 ? 27.071 -18.318 -56.322 1.00 49.78 75 ALA A N 1
ATOM 554 C CA . ALA A 1 75 ? 26.101 -19.303 -55.858 1.00 49.78 75 ALA A CA 1
ATOM 555 C C . ALA A 1 75 ? 26.741 -20.650 -55.446 1.00 49.78 75 ALA A C 1
ATOM 557 O O . ALA A 1 75 ? 27.802 -20.977 -55.960 1.00 49.78 75 ALA A O 1
ATOM 558 N N . ALA A 1 76 ? 26.034 -21.376 -54.557 1.00 47.50 76 ALA A N 1
ATOM 559 C CA . ALA A 1 76 ? 25.824 -22.839 -54.383 1.00 47.50 76 ALA A CA 1
ATOM 560 C C . ALA A 1 76 ? 26.863 -23.860 -54.939 1.00 47.50 76 ALA A C 1
ATOM 562 O O . ALA A 1 76 ? 27.353 -23.660 -56.046 1.00 47.50 76 ALA A O 1
ATOM 563 N N . PRO A 1 77 ? 27.104 -25.035 -54.290 1.00 57.47 77 PRO A N 1
ATOM 564 C CA . PRO A 1 77 ? 26.052 -25.950 -53.811 1.00 57.47 77 PRO A CA 1
ATOM 565 C C . PRO A 1 77 ? 26.317 -26.717 -52.492 1.00 57.47 77 PRO A C 1
ATOM 567 O O . PRO A 1 77 ? 27.338 -26.574 -51.828 1.00 57.47 77 PRO A O 1
ATOM 570 N N . ALA A 1 78 ? 25.311 -27.520 -52.132 1.00 55.19 78 ALA A N 1
ATOM 571 C CA . ALA A 1 78 ? 25.174 -28.361 -50.949 1.00 55.19 78 ALA A CA 1
ATOM 572 C C . ALA A 1 78 ? 26.188 -29.515 -50.833 1.00 55.19 78 ALA A C 1
ATOM 574 O O . ALA A 1 78 ? 26.603 -30.107 -51.827 1.00 55.19 78 ALA A O 1
ATOM 575 N N . GLY A 1 79 ? 26.451 -29.913 -49.587 1.00 50.59 79 GLY A N 1
ATOM 576 C CA . GLY A 1 79 ? 27.011 -31.209 -49.211 1.00 50.59 79 GLY A CA 1
ATOM 577 C C . GLY A 1 79 ? 26.623 -31.542 -47.760 1.00 50.59 79 GLY A C 1
ATOM 578 O O . GLY A 1 79 ? 26.688 -30.646 -46.917 1.00 50.59 79 GLY A O 1
ATOM 579 N N . PRO A 1 80 ? 26.175 -32.773 -47.450 1.00 60.59 80 PRO A N 1
ATOM 580 C CA . PRO A 1 80 ? 25.735 -33.155 -46.114 1.00 60.59 80 PRO A CA 1
ATOM 581 C C . PRO A 1 80 ? 26.919 -33.660 -45.285 1.00 60.59 80 PRO A C 1
ATOM 583 O O . PRO A 1 80 ? 27.747 -34.422 -45.781 1.00 60.59 80 PRO A O 1
ATOM 586 N N . VAL A 1 81 ? 26.966 -33.308 -44.002 1.00 61.28 81 VAL A N 1
ATOM 587 C CA . VAL A 1 81 ? 27.796 -34.021 -43.023 1.00 61.28 81 VAL A CA 1
ATOM 588 C C . VAL A 1 81 ? 26.980 -34.313 -41.774 1.00 61.28 81 VAL A C 1
ATOM 590 O O . VAL A 1 81 ? 26.661 -33.442 -40.971 1.00 61.28 81 VAL A O 1
ATOM 593 N N . THR A 1 82 ? 26.630 -35.587 -41.655 1.00 54.34 82 THR A N 1
ATOM 594 C CA . THR A 1 82 ? 26.145 -36.244 -40.448 1.00 54.34 82 THR A CA 1
ATOM 595 C C . THR A 1 82 ? 27.342 -36.526 -39.541 1.00 54.34 82 THR A C 1
ATOM 597 O O . THR A 1 82 ? 28.298 -37.159 -39.985 1.00 54.34 82 THR A O 1
ATOM 600 N N . ALA A 1 83 ? 27.279 -36.134 -38.269 1.00 55.91 83 ALA A N 1
ATOM 601 C CA . ALA A 1 83 ? 28.077 -36.753 -37.213 1.00 55.91 83 ALA A CA 1
ATOM 602 C C . ALA A 1 83 ? 27.310 -36.701 -35.884 1.00 55.91 83 ALA A C 1
ATOM 604 O O . ALA A 1 83 ? 27.003 -35.633 -35.358 1.00 55.91 83 ALA A O 1
ATOM 605 N N . SER A 1 84 ? 26.971 -37.890 -35.390 1.00 54.62 84 SER A N 1
ATOM 606 C CA . SER A 1 84 ? 26.466 -38.162 -34.045 1.00 54.62 84 SER A CA 1
ATOM 607 C C . SER A 1 84 ? 27.614 -38.348 -33.047 1.00 54.62 84 SER A C 1
ATOM 609 O O . SER A 1 84 ? 28.747 -38.606 -33.450 1.00 54.62 84 SER A O 1
ATOM 611 N N . ALA A 1 85 ? 27.222 -38.384 -31.766 1.00 49.09 85 ALA A N 1
ATOM 612 C CA . ALA A 1 85 ? 27.963 -38.809 -30.569 1.00 49.09 85 ALA A CA 1
ATOM 613 C C . ALA A 1 85 ? 28.678 -37.646 -29.841 1.00 49.09 85 ALA A C 1
ATOM 615 O O . ALA A 1 85 ? 29.195 -36.737 -30.472 1.00 49.09 85 ALA A O 1
ATOM 616 N N . THR A 1 86 ? 28.695 -37.526 -28.512 1.00 46.06 86 THR A N 1
ATOM 617 C CA . THR A 1 86 ? 28.416 -38.459 -27.411 1.00 46.06 86 THR A CA 1
ATOM 618 C C . THR A 1 86 ? 27.998 -37.622 -26.198 1.00 46.06 86 THR A C 1
ATOM 620 O O . THR A 1 86 ? 28.619 -36.598 -25.916 1.00 46.06 86 THR A O 1
ATOM 623 N N . ALA A 1 87 ? 26.965 -38.046 -25.468 1.00 49.34 87 ALA A N 1
ATOM 624 C CA . ALA A 1 87 ? 26.620 -37.464 -24.176 1.00 49.34 87 ALA A CA 1
ATOM 625 C C . ALA A 1 87 ? 27.650 -37.900 -23.119 1.00 49.34 87 ALA A C 1
ATOM 627 O O . ALA A 1 87 ? 27.784 -39.092 -22.848 1.00 49.34 87 ALA A O 1
ATOM 628 N N . THR A 1 88 ? 28.340 -36.936 -22.509 1.00 60.75 88 THR A N 1
ATOM 629 C CA . THR A 1 88 ? 29.141 -37.137 -21.293 1.00 60.75 88 THR A CA 1
ATOM 630 C C . THR A 1 88 ? 28.409 -36.489 -20.128 1.00 60.75 88 THR A C 1
ATOM 632 O O . THR A 1 88 ? 28.149 -35.286 -20.130 1.00 60.75 88 THR A O 1
ATOM 635 N N . ALA A 1 89 ? 28.048 -37.316 -19.152 1.00 44.28 89 ALA A N 1
ATOM 636 C CA . ALA A 1 89 ? 27.348 -36.932 -17.941 1.00 44.28 89 ALA A CA 1
ATOM 637 C C . ALA A 1 89 ? 28.310 -36.520 -16.808 1.00 44.28 89 ALA A C 1
ATOM 639 O O . ALA A 1 89 ? 29.319 -37.184 -16.587 1.00 44.28 89 ALA A O 1
ATOM 640 N N . ALA A 1 90 ? 27.854 -35.513 -16.047 1.00 48.44 90 ALA A N 1
ATOM 641 C CA . ALA A 1 90 ? 28.151 -35.171 -14.644 1.00 48.44 90 ALA A CA 1
ATOM 642 C C . ALA A 1 90 ? 29.529 -34.529 -14.321 1.00 48.44 90 ALA A C 1
ATOM 644 O O . ALA A 1 90 ? 30.556 -34.968 -14.829 1.00 48.44 90 ALA A O 1
ATOM 645 N N . PRO A 1 91 ? 29.558 -33.479 -13.465 1.00 51.91 91 PRO A N 1
ATOM 646 C CA . PRO A 1 91 ? 29.193 -33.628 -12.054 1.00 51.91 91 PRO A CA 1
ATOM 647 C C . PRO A 1 91 ? 28.102 -32.677 -11.523 1.00 51.91 91 PRO A C 1
ATOM 649 O O . PRO A 1 91 ? 28.036 -31.498 -11.849 1.00 51.91 91 PRO A O 1
ATOM 652 N N . SER A 1 92 ? 27.270 -33.284 -10.672 1.00 50.19 92 SER A N 1
ATOM 653 C CA . SER A 1 92 ? 26.524 -32.790 -9.506 1.00 50.19 92 SER A CA 1
ATOM 654 C C . SER A 1 92 ? 26.333 -31.272 -9.315 1.00 50.19 92 SER A C 1
ATOM 656 O O . SER A 1 92 ? 27.297 -30.584 -8.981 1.00 50.19 92 SER A O 1
ATOM 658 N N . PRO A 1 93 ? 25.090 -30.749 -9.366 1.00 52.91 93 PRO A N 1
ATOM 659 C CA . PRO A 1 93 ? 24.796 -29.457 -8.760 1.00 52.91 93 PRO A CA 1
ATOM 660 C C . PRO A 1 93 ? 24.944 -29.564 -7.236 1.00 52.91 93 PRO A C 1
ATOM 662 O O . PRO A 1 93 ? 24.333 -30.424 -6.596 1.00 52.91 93 PRO A O 1
ATOM 665 N N . GLU A 1 94 ? 25.764 -28.689 -6.653 1.00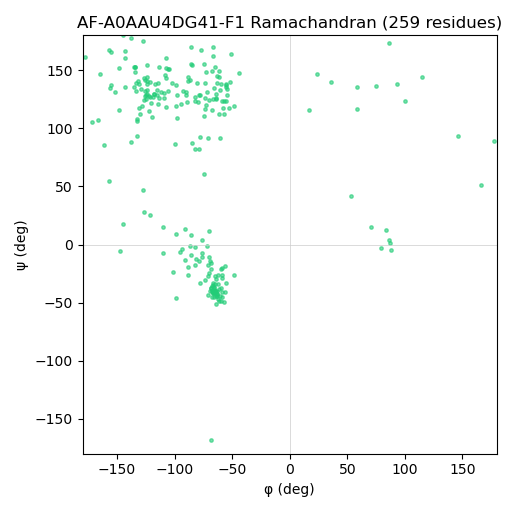 40.16 94 GLU A N 1
ATOM 666 C CA . GLU A 1 94 ? 25.733 -28.410 -5.220 1.00 40.16 94 GLU A CA 1
ATOM 667 C C . GLU A 1 94 ? 24.326 -27.931 -4.858 1.00 40.16 94 GLU A C 1
ATOM 669 O O . GLU A 1 94 ? 23.827 -26.920 -5.353 1.00 40.16 94 GLU A O 1
ATOM 674 N N . PHE A 1 95 ? 23.672 -28.715 -4.011 1.00 37.50 95 PHE A N 1
ATOM 675 C CA . PHE A 1 95 ? 22.370 -28.414 -3.451 1.00 37.50 95 PHE A CA 1
ATOM 676 C C . PHE A 1 95 ? 22.556 -27.264 -2.456 1.00 37.50 95 PHE A C 1
ATOM 678 O O . PHE A 1 95 ? 22.875 -27.480 -1.285 1.00 37.50 95 PHE A O 1
ATOM 685 N N . THR A 1 96 ? 22.398 -26.022 -2.912 1.00 38.56 96 THR A N 1
ATOM 686 C CA . THR A 1 96 ? 22.199 -24.894 -2.001 1.00 38.56 96 THR A CA 1
ATOM 687 C C . THR A 1 96 ? 20.972 -25.240 -1.157 1.00 38.56 96 THR A C 1
ATOM 689 O O . THR A 1 96 ? 19.924 -25.541 -1.738 1.00 38.56 96 THR A O 1
ATOM 692 N N . PRO A 1 97 ? 21.054 -25.257 0.186 1.00 38.09 97 PRO A N 1
ATOM 693 C CA . PRO A 1 97 ? 19.870 -25.506 0.993 1.00 38.09 97 PRO A CA 1
ATOM 694 C C . PRO A 1 97 ? 18.807 -24.478 0.590 1.00 38.09 97 PRO A C 1
ATOM 696 O O . PRO A 1 97 ? 19.154 -23.301 0.422 1.00 38.09 97 PRO A O 1
ATOM 699 N N . PRO A 1 98 ? 17.538 -24.881 0.396 1.00 36.16 98 PRO A N 1
ATOM 700 C CA . PRO A 1 98 ? 16.492 -23.925 0.091 1.00 36.16 98 PRO A CA 1
ATOM 701 C C . PRO A 1 98 ? 16.502 -22.876 1.199 1.00 36.16 98 PRO A C 1
ATOM 703 O O . PRO A 1 98 ? 16.406 -23.202 2.385 1.00 36.16 98 PRO A O 1
ATOM 706 N N . VAL A 1 99 ? 16.653 -21.607 0.816 1.00 37.88 99 VAL A N 1
ATOM 707 C CA . VAL A 1 99 ? 16.226 -20.496 1.661 1.00 37.88 99 VAL A CA 1
ATOM 708 C C . VAL A 1 99 ? 14.733 -20.716 1.815 1.00 37.88 99 VAL A C 1
ATOM 710 O O . VAL A 1 99 ? 13.962 -20.341 0.941 1.00 37.88 99 VAL A O 1
ATOM 713 N N . VAL A 1 100 ? 14.336 -21.441 2.861 1.00 31.23 100 VAL A N 1
ATOM 714 C CA . VAL A 1 100 ? 12.929 -21.631 3.185 1.00 31.23 100 VAL A CA 1
ATOM 715 C C . VAL A 1 100 ? 12.415 -20.223 3.462 1.00 31.23 100 VAL A C 1
ATOM 717 O O . VAL A 1 100 ? 12.890 -19.604 4.425 1.00 31.23 100 VAL A O 1
ATOM 720 N N . PRO A 1 101 ? 11.531 -19.665 2.616 1.00 41.75 101 PRO A N 1
ATOM 721 C CA . PRO A 1 101 ? 10.960 -18.370 2.906 1.00 41.75 101 PRO A CA 1
ATOM 722 C C . PRO A 1 101 ? 10.249 -18.513 4.248 1.00 41.75 101 PRO A C 1
ATOM 724 O O . PRO A 1 101 ? 9.405 -19.391 4.429 1.00 41.75 101 PRO A O 1
ATOM 727 N N . ARG A 1 102 ? 10.614 -17.675 5.219 1.00 42.91 102 ARG A N 1
ATOM 728 C CA . ARG A 1 102 ? 9.853 -17.529 6.463 1.00 42.91 102 ARG A CA 1
ATOM 729 C C . ARG A 1 102 ? 8.592 -16.726 6.146 1.00 42.91 102 ARG A C 1
ATOM 731 O O . ARG A 1 102 ? 8.431 -15.609 6.616 1.00 42.91 102 ARG A O 1
ATOM 738 N N . SER A 1 103 ? 7.741 -17.239 5.265 1.00 50.28 103 SER A N 1
ATOM 739 C CA . SER A 1 103 ? 6.460 -16.616 4.961 1.00 50.28 103 SER A CA 1
ATOM 740 C C . SER A 1 103 ? 5.521 -16.876 6.133 1.00 50.28 103 SER A C 1
ATOM 742 O O . SER A 1 103 ? 5.123 -18.018 6.363 1.00 50.28 103 SER A O 1
ATOM 744 N N . GLY A 1 104 ? 5.192 -15.824 6.883 1.00 64.38 104 GLY A N 1
ATOM 745 C CA . GLY A 1 104 ? 4.058 -15.847 7.802 1.00 64.38 104 GLY A CA 1
ATOM 746 C C . GLY A 1 104 ? 2.726 -15.957 7.043 1.00 64.38 104 GLY A C 1
ATOM 747 O O . GLY A 1 104 ? 2.701 -15.788 5.817 1.00 64.38 104 GLY A O 1
ATOM 748 N N . PRO A 1 105 ? 1.602 -16.194 7.745 1.00 79.69 105 PRO A N 1
ATOM 749 C CA . PRO A 1 105 ? 0.275 -16.297 7.127 1.00 79.69 105 PRO A CA 1
ATOM 750 C C . PRO A 1 105 ? -0.085 -15.060 6.286 1.00 79.69 105 PRO A C 1
ATOM 752 O O . PRO A 1 105 ? -0.697 -15.187 5.229 1.00 79.69 105 PRO A O 1
ATOM 755 N N . VAL A 1 106 ? 0.379 -13.876 6.689 1.00 88.75 106 VAL A N 1
ATOM 756 C CA . VAL A 1 106 ? 0.105 -12.605 5.997 1.00 88.75 106 VAL A CA 1
ATOM 757 C C . VAL A 1 106 ? 0.795 -12.525 4.634 1.00 88.75 106 VAL A C 1
ATOM 759 O O . VAL A 1 106 ? 0.204 -12.043 3.671 1.00 88.75 106 VAL A O 1
ATOM 762 N N . ALA A 1 107 ? 2.021 -13.041 4.500 1.00 91.75 107 ALA A N 1
ATOM 763 C CA . ALA A 1 107 ? 2.695 -13.057 3.204 1.00 91.75 107 ALA A CA 1
ATOM 764 C C . ALA A 1 107 ? 1.958 -13.955 2.201 1.00 91.75 107 ALA A C 1
ATOM 766 O O . ALA A 1 107 ? 1.796 -13.572 1.046 1.00 91.75 107 ALA A O 1
ATOM 767 N N . ALA A 1 108 ? 1.459 -15.112 2.646 1.00 90.69 108 ALA A N 1
ATOM 768 C CA . ALA A 1 108 ? 0.646 -15.991 1.809 1.00 90.69 108 ALA A CA 1
ATOM 769 C C . ALA A 1 108 ? -0.690 -15.338 1.413 1.00 90.69 108 ALA A C 1
ATOM 771 O O . ALA A 1 108 ? -1.094 -15.440 0.256 1.00 90.69 108 ALA A O 1
ATOM 772 N N . GLN A 1 109 ? -1.342 -14.623 2.339 1.00 91.69 109 GLN A N 1
ATOM 773 C CA . GLN A 1 109 ? -2.544 -13.839 2.037 1.00 91.69 109 GLN A CA 1
ATOM 774 C C . GLN A 1 109 ? -2.262 -12.777 0.972 1.00 91.69 109 GLN A C 1
ATOM 776 O O . GLN A 1 109 ? -2.992 -12.708 -0.012 1.00 91.69 109 GLN A O 1
ATOM 781 N N . LEU A 1 110 ? -1.185 -11.994 1.126 1.00 95.00 110 LEU A N 1
ATOM 782 C CA . LEU A 1 110 ? -0.788 -10.992 0.135 1.00 95.00 110 LEU A CA 1
ATOM 783 C C . LEU A 1 110 ? -0.576 -11.623 -1.243 1.00 95.00 110 LEU A C 1
ATOM 785 O O . LEU A 1 110 ? -1.156 -11.146 -2.210 1.00 95.00 110 LEU A O 1
ATOM 789 N N . VAL A 1 111 ? 0.187 -12.718 -1.327 1.00 95.69 111 VAL A N 1
ATOM 790 C CA . VAL A 1 111 ? 0.417 -13.450 -2.586 1.00 95.69 111 VAL A CA 1
ATOM 791 C C . VAL A 1 111 ? -0.903 -13.888 -3.229 1.00 95.69 111 VAL A C 1
ATOM 793 O O . VAL A 1 111 ? -1.058 -13.749 -4.436 1.00 95.69 111 VAL A O 1
ATOM 796 N N . ALA A 1 112 ? -1.870 -14.365 -2.441 1.00 94.19 112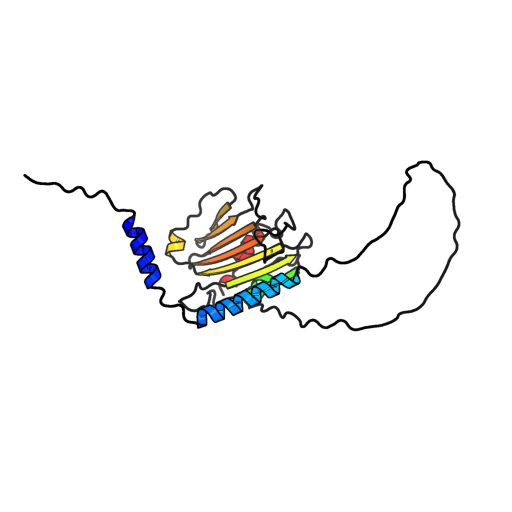 ALA A N 1
ATOM 797 C CA . ALA A 1 112 ? -3.176 -14.790 -2.946 1.00 94.19 112 ALA A CA 1
ATOM 798 C C . ALA A 1 112 ? -4.050 -13.636 -3.475 1.00 94.19 112 ALA A C 1
ATOM 800 O O . ALA A 1 112 ? -4.973 -13.882 -4.248 1.00 94.19 112 ALA A O 1
ATOM 801 N N . MET A 1 113 ? -3.777 -12.392 -3.065 1.00 95.94 113 MET A N 1
ATOM 802 C CA . MET A 1 113 ? -4.474 -11.195 -3.551 1.00 95.94 113 MET A CA 1
ATOM 803 C C . MET A 1 113 ? -3.810 -10.556 -4.770 1.00 95.94 113 MET A C 1
ATOM 805 O O . MET A 1 113 ? -4.416 -9.690 -5.401 1.00 95.94 113 MET A O 1
ATOM 809 N N . LEU A 1 114 ? -2.574 -10.944 -5.094 1.00 97.31 114 LEU A N 1
ATOM 810 C CA . LEU A 1 114 ? -1.907 -10.441 -6.285 1.00 97.31 114 LEU A CA 1
ATOM 811 C C . LEU A 1 114 ? -2.522 -11.063 -7.547 1.00 97.31 114 LEU A C 1
ATOM 813 O O . LEU A 1 114 ? -2.961 -12.217 -7.525 1.00 97.31 114 LEU A O 1
ATOM 817 N N . PRO A 1 115 ? -2.535 -10.329 -8.672 1.00 97.38 115 PRO A N 1
ATOM 818 C CA . PRO A 1 115 ? -3.001 -10.871 -9.937 1.00 97.38 115 PRO A CA 1
ATOM 819 C C . PRO A 1 115 ? -2.246 -12.149 -10.325 1.00 97.38 115 PRO A C 1
ATOM 821 O O . PRO A 1 115 ? -1.020 -12.223 -10.257 1.00 97.38 115 PRO A O 1
ATOM 824 N N . THR A 1 116 ? -2.966 -13.145 -10.840 1.00 96.75 116 THR A N 1
ATOM 825 C CA . THR A 1 116 ? -2.387 -14.441 -11.246 1.00 96.75 116 THR A CA 1
ATOM 826 C C . THR A 1 116 ? -1.541 -14.365 -12.521 1.00 96.75 116 THR A C 1
ATOM 828 O O . THR A 1 116 ? -1.027 -15.382 -12.980 1.00 96.75 116 THR A O 1
ATOM 831 N N . ARG A 1 117 ? -1.428 -13.177 -13.133 1.00 96.94 117 ARG A N 1
ATOM 832 C CA . ARG A 1 117 ? -0.644 -12.933 -14.355 1.00 96.94 117 ARG A CA 1
ATOM 833 C C . ARG A 1 117 ? 0.863 -12.860 -14.107 1.00 96.94 117 ARG A C 1
ATOM 835 O O . ARG A 1 117 ? 1.614 -12.780 -15.072 1.00 96.94 117 ARG A O 1
ATOM 842 N N . GLY A 1 118 ? 1.292 -12.872 -12.848 1.00 95.19 118 GLY A N 1
ATOM 843 C CA . GLY A 1 118 ? 2.697 -12.798 -12.484 1.00 95.19 118 GLY A CA 1
ATOM 844 C C . GLY A 1 118 ? 3.163 -13.903 -11.547 1.00 95.19 118 GLY A C 1
ATOM 845 O O . GLY A 1 118 ? 2.390 -14.730 -11.066 1.00 95.19 118 GLY A O 1
ATOM 846 N N . SER A 1 119 ? 4.466 -13.896 -11.291 1.00 96.94 119 SER A N 1
ATOM 847 C CA . SER A 1 119 ? 5.118 -14.724 -10.282 1.00 96.94 119 SER A CA 1
ATOM 848 C C . SER A 1 119 ? 5.512 -13.880 -9.075 1.00 96.94 119 SER A C 1
ATOM 850 O O . SER A 1 119 ? 5.788 -12.685 -9.195 1.00 96.94 119 SER A O 1
ATOM 852 N N . THR A 1 120 ? 5.544 -14.499 -7.897 1.00 97.12 120 THR A N 1
ATOM 853 C CA . THR A 1 120 ? 5.850 -13.803 -6.647 1.00 97.12 120 THR A CA 1
ATOM 854 C C . THR A 1 120 ? 6.943 -14.523 -5.877 1.00 97.12 120 THR A C 1
ATOM 856 O O . THR A 1 120 ? 6.887 -15.735 -5.684 1.00 97.12 120 THR A O 1
ATOM 859 N N . THR A 1 121 ? 7.923 -13.768 -5.387 1.00 95.56 121 THR A N 1
ATOM 860 C CA . THR A 1 121 ? 8.957 -14.255 -4.469 1.00 95.56 121 THR A CA 1
ATOM 861 C C . THR A 1 121 ? 8.880 -13.468 -3.169 1.00 95.56 121 THR A C 1
ATOM 863 O O . THR A 1 121 ? 9.222 -12.287 -3.133 1.00 95.56 121 THR A O 1
ATOM 866 N N . VAL A 1 122 ? 8.435 -14.113 -2.090 1.00 90.75 122 VAL A N 1
ATOM 867 C CA . VAL A 1 122 ? 8.436 -13.504 -0.751 1.00 90.75 122 VAL A CA 1
ATOM 868 C C . VAL A 1 122 ? 9.878 -13.373 -0.270 1.00 90.75 122 VAL A C 1
ATOM 870 O O . VAL A 1 122 ? 10.608 -14.363 -0.219 1.00 90.75 122 VAL A O 1
ATOM 873 N N . VAL A 1 123 ? 10.283 -12.155 0.085 1.00 89.69 123 VAL A N 1
ATOM 874 C CA . VAL A 1 123 ? 11.650 -11.847 0.523 1.00 89.69 123 VAL A CA 1
ATOM 875 C C . VAL A 1 123 ? 11.739 -11.780 2.038 1.00 89.69 123 VAL A C 1
ATOM 877 O O . VAL A 1 123 ? 12.647 -12.370 2.622 1.00 89.69 123 VAL A O 1
ATOM 880 N N . ASP A 1 124 ? 10.794 -11.091 2.673 1.00 90.81 124 ASP A N 1
ATOM 881 C CA . ASP A 1 124 ? 10.716 -10.999 4.127 1.00 90.81 124 ASP A CA 1
ATOM 882 C C . ASP A 1 124 ? 9.263 -10.875 4.590 1.00 90.81 124 ASP A C 1
ATOM 884 O O . ASP A 1 124 ? 8.394 -10.379 3.870 1.00 90.81 124 ASP A O 1
ATOM 888 N N . SER A 1 125 ? 8.999 -11.345 5.802 1.00 91.88 125 SER A N 1
ATOM 889 C CA . SER A 1 125 ? 7.705 -11.213 6.460 1.00 91.88 125 SER A CA 1
ATOM 890 C C . SER A 1 125 ? 7.913 -11.201 7.967 1.00 91.88 125 SER A C 1
ATOM 892 O O . SER A 1 125 ? 8.618 -12.048 8.520 1.00 91.88 125 SER A O 1
ATOM 894 N N . SER A 1 126 ? 7.303 -10.232 8.639 1.00 90.44 126 SER A N 1
ATOM 895 C CA . SER A 1 126 ? 7.388 -10.085 10.086 1.00 90.44 126 SER A CA 1
ATOM 896 C C . SER A 1 126 ? 6.067 -9.606 10.680 1.00 90.44 126 SER A C 1
ATOM 898 O O . SER A 1 126 ? 5.227 -9.050 9.976 1.00 90.44 126 SER A O 1
ATOM 900 N N . GLY A 1 127 ? 5.903 -9.826 11.984 1.00 88.25 127 GLY A N 1
ATOM 901 C CA . GLY A 1 127 ? 4.660 -9.559 12.701 1.00 88.25 127 GLY A CA 1
ATOM 902 C C . GLY A 1 127 ? 3.671 -10.723 12.629 1.00 88.25 127 GLY A C 1
ATOM 903 O O . GLY A 1 127 ? 3.896 -11.723 11.946 1.00 88.25 127 GLY A O 1
ATOM 904 N N . GLU A 1 128 ? 2.584 -10.591 13.378 1.00 86.31 128 GLU A N 1
ATOM 905 C CA . GLU A 1 128 ? 1.503 -11.569 13.447 1.00 86.31 128 GLU A CA 1
ATOM 906 C C . GLU A 1 128 ? 0.159 -10.848 13.327 1.00 86.31 128 GLU A C 1
ATOM 908 O O . GLU A 1 128 ? -0.024 -9.762 13.882 1.00 86.31 128 GLU A O 1
ATOM 913 N N . PHE A 1 129 ? -0.763 -11.441 12.573 1.00 84.12 129 PHE A N 1
ATOM 914 C CA . PHE A 1 129 ? -2.096 -10.909 12.320 1.00 84.12 129 PHE A CA 1
ATOM 915 C C . PHE A 1 129 ? -3.123 -11.991 12.630 1.00 84.12 129 PHE A C 1
ATOM 917 O O . PHE A 1 129 ? -3.088 -13.053 12.006 1.00 84.12 129 PHE A O 1
ATOM 924 N N . THR A 1 130 ? -4.007 -11.711 13.582 1.00 84.56 130 THR A N 1
ATOM 925 C CA . THR A 1 130 ? -5.014 -12.655 14.075 1.00 84.56 130 THR A CA 1
ATOM 926 C C . THR A 1 130 ? -6.296 -11.890 14.371 1.00 84.56 130 THR A C 1
ATOM 928 O O . THR A 1 130 ? -6.233 -10.818 14.977 1.00 84.56 130 THR A O 1
ATOM 931 N N . ASP A 1 131 ? -7.447 -12.419 13.957 1.00 83.38 131 ASP A N 1
ATOM 932 C CA . ASP A 1 131 ? -8.770 -11.833 14.213 1.00 83.38 131 ASP A CA 1
ATOM 933 C C . ASP A 1 131 ? -8.869 -10.359 13.777 1.00 83.38 131 ASP A C 1
ATOM 935 O O . ASP A 1 131 ? -9.384 -9.490 14.488 1.00 83.38 131 ASP A O 1
ATOM 939 N N . GLY A 1 132 ? -8.297 -10.035 12.615 1.00 81.62 132 GLY A N 1
ATOM 940 C CA . GLY A 1 132 ? -8.308 -8.686 12.071 1.00 81.62 132 GLY A CA 1
ATOM 941 C C . GLY A 1 132 ? -7.417 -7.707 12.840 1.00 81.62 132 GLY A C 1
ATOM 942 O O . GLY A 1 132 ? -7.592 -6.494 12.706 1.00 81.62 132 GLY A O 1
ATOM 943 N N . ARG A 1 133 ? -6.498 -8.163 13.695 1.00 85.56 133 ARG A N 1
ATOM 944 C CA . ARG A 1 133 ? -5.657 -7.284 14.521 1.00 85.56 133 ARG A CA 1
ATOM 945 C C . ARG A 1 133 ? -4.203 -7.704 14.492 1.00 85.56 133 ARG A C 1
ATOM 947 O O . ARG A 1 133 ? -3.871 -8.884 14.389 1.00 85.56 133 ARG A O 1
ATOM 954 N N . VAL A 1 134 ? -3.320 -6.716 14.617 1.00 88.56 134 VAL A N 1
ATOM 955 C CA . VAL A 1 134 ? -1.895 -7.001 14.749 1.00 88.56 134 VAL A CA 1
ATOM 956 C C . VAL A 1 134 ? -1.590 -7.402 16.185 1.00 88.56 134 VAL A C 1
ATOM 958 O O . VAL A 1 134 ? -1.837 -6.650 17.133 1.00 88.56 134 VAL A O 1
ATOM 961 N N . ILE A 1 135 ? -1.018 -8.590 16.346 1.00 86.62 135 ILE A N 1
ATOM 962 C CA . ILE A 1 135 ? -0.592 -9.108 17.640 1.00 86.62 135 ILE A CA 1
ATOM 963 C C . ILE A 1 135 ? 0.857 -8.689 17.883 1.00 86.62 135 ILE A C 1
ATOM 965 O O . ILE A 1 135 ? 1.737 -8.832 17.036 1.00 86.62 135 ILE A O 1
ATOM 969 N N . GLY A 1 136 ? 1.120 -8.151 19.069 1.00 83.06 136 GLY A N 1
ATOM 970 C CA . GLY A 1 136 ? 2.461 -7.761 19.473 1.00 83.06 136 GLY A CA 1
ATOM 971 C C . GLY A 1 136 ? 2.494 -7.225 20.900 1.00 83.06 136 GLY A C 1
ATOM 972 O O . GLY A 1 136 ? 1.454 -6.852 21.459 1.00 83.06 136 GLY A O 1
ATOM 973 N N . PRO A 1 137 ? 3.679 -7.183 21.523 1.00 79.25 137 PRO A N 1
ATOM 974 C CA . PRO A 1 137 ? 3.807 -6.662 22.871 1.00 79.25 137 PRO A CA 1
ATOM 975 C C . PRO A 1 137 ? 3.426 -5.166 22.891 1.00 79.25 137 PRO A C 1
ATOM 977 O O . PRO A 1 137 ? 3.619 -4.463 21.899 1.00 79.25 137 PRO A O 1
ATOM 980 N N . PRO A 1 138 ? 2.805 -4.673 23.978 1.00 76.31 138 PRO A N 1
ATOM 981 C CA . PRO A 1 138 ? 2.236 -3.322 24.036 1.00 76.31 138 PRO A CA 1
ATOM 982 C C . PRO A 1 138 ? 3.288 -2.203 24.012 1.00 76.31 138 PRO A C 1
ATOM 984 O O . PRO A 1 138 ? 2.943 -1.050 23.783 1.00 76.31 138 PRO A O 1
ATOM 987 N N . ASP A 1 139 ? 4.556 -2.530 24.263 1.00 79.56 139 ASP A N 1
ATOM 988 C CA . ASP A 1 139 ? 5.693 -1.606 24.288 1.00 79.56 139 ASP A CA 1
ATOM 989 C C . ASP A 1 139 ? 6.331 -1.387 22.905 1.00 79.56 139 ASP A C 1
ATOM 991 O O . ASP A 1 139 ? 7.294 -0.628 22.779 1.00 79.56 139 ASP A O 1
ATOM 995 N N . ARG A 1 140 ? 5.820 -2.050 21.861 1.00 75.31 140 ARG A N 1
ATOM 996 C CA . ARG A 1 140 ? 6.310 -1.921 20.487 1.00 75.31 140 ARG A CA 1
ATOM 997 C C . ARG A 1 140 ? 5.191 -1.525 19.545 1.00 75.31 140 ARG A C 1
ATOM 999 O O . ARG A 1 140 ? 4.023 -1.825 19.771 1.00 75.31 140 ARG A O 1
ATOM 1006 N N . GLU A 1 141 ? 5.585 -0.888 18.450 1.00 77.62 141 GLU A N 1
ATOM 1007 C CA . GLU A 1 141 ? 4.705 -0.672 17.311 1.00 77.62 141 GLU A CA 1
ATOM 1008 C C . GLU A 1 141 ? 4.190 -2.033 16.820 1.00 77.62 141 GLU A C 1
ATOM 1010 O O . GLU A 1 141 ? 4.961 -2.884 16.367 1.00 77.62 141 GLU A O 1
ATOM 1015 N N . ARG A 1 142 ? 2.886 -2.263 16.988 1.00 89.38 142 ARG A N 1
ATOM 1016 C CA . ARG A 1 142 ? 2.208 -3.476 16.534 1.00 89.38 142 ARG A CA 1
ATOM 1017 C C . ARG A 1 142 ? 1.985 -3.358 15.039 1.00 89.38 142 ARG A C 1
ATOM 1019 O O . ARG A 1 142 ? 0.989 -2.788 14.600 1.00 89.38 142 ARG A O 1
ATOM 1026 N N . ARG A 1 143 ? 2.933 -3.885 14.274 1.00 92.56 143 ARG A N 1
ATOM 1027 C CA . ARG A 1 143 ? 2.878 -3.885 12.816 1.00 92.56 143 ARG A CA 1
ATOM 1028 C C . ARG A 1 143 ? 3.248 -5.236 12.224 1.00 92.56 143 ARG A C 1
ATOM 1030 O O . ARG A 1 143 ? 4.018 -6.002 12.807 1.00 92.56 143 ARG A O 1
ATOM 1037 N N . VAL A 1 144 ? 2.701 -5.479 11.049 1.00 93.56 144 VAL A N 1
ATOM 1038 C CA . VAL A 1 144 ? 3.052 -6.569 10.156 1.00 93.56 144 VAL A CA 1
ATOM 1039 C C . VAL A 1 144 ? 3.665 -5.949 8.920 1.00 93.56 144 VAL A C 1
ATOM 1041 O O . VAL A 1 144 ? 3.039 -5.105 8.283 1.00 93.56 144 VAL A O 1
ATOM 1044 N N . ASP A 1 145 ? 4.860 -6.410 8.580 1.00 94.06 145 ASP A N 1
ATOM 1045 C CA . ASP A 1 145 ? 5.585 -5.968 7.397 1.00 94.06 145 ASP A CA 1
ATOM 1046 C C . ASP A 1 145 ? 5.769 -7.180 6.474 1.00 94.06 145 ASP A C 1
ATOM 1048 O O . ASP A 1 145 ? 6.243 -8.235 6.909 1.00 94.06 145 ASP A O 1
ATOM 1052 N N . VAL A 1 146 ? 5.424 -7.044 5.197 1.00 95.38 146 VAL A N 1
ATOM 1053 C CA . VAL A 1 146 ? 5.731 -8.032 4.156 1.00 95.38 146 VAL A CA 1
ATOM 1054 C C . VAL A 1 146 ? 6.495 -7.339 3.045 1.00 95.38 146 VAL A C 1
ATOM 1056 O O . VAL A 1 146 ? 6.109 -6.271 2.584 1.00 95.38 146 VAL A O 1
ATOM 1059 N N . SER A 1 147 ? 7.583 -7.955 2.600 1.00 94.94 147 SER A N 1
ATOM 1060 C CA . SER A 1 147 ? 8.351 -7.521 1.439 1.00 94.94 147 SER A CA 1
ATOM 1061 C C . SER A 1 147 ? 8.458 -8.665 0.445 1.00 94.94 147 SER A C 1
ATOM 1063 O O . SER A 1 147 ? 8.836 -9.784 0.803 1.00 94.94 147 SER A O 1
ATOM 1065 N N . LEU A 1 148 ? 8.134 -8.397 -0.814 1.00 96.19 148 LEU A N 1
ATOM 1066 C CA . LEU A 1 148 ? 8.186 -9.386 -1.885 1.00 96.19 148 LEU A CA 1
ATOM 1067 C C . LEU A 1 148 ? 8.647 -8.761 -3.195 1.00 96.19 148 LEU A C 1
ATOM 1069 O O . LEU A 1 148 ? 8.685 -7.542 -3.341 1.00 96.19 148 LEU A O 1
ATOM 1073 N N . VAL A 1 149 ? 8.991 -9.622 -4.143 1.00 96.88 149 VAL A N 1
ATOM 1074 C CA . VAL A 1 149 ? 9.209 -9.257 -5.540 1.00 96.88 149 VAL A CA 1
ATOM 1075 C C . VAL A 1 149 ? 8.093 -9.873 -6.372 1.00 96.88 149 VAL A C 1
ATOM 1077 O O . VAL A 1 149 ? 7.804 -11.062 -6.224 1.00 96.88 149 VAL A O 1
ATOM 1080 N N . TYR A 1 150 ? 7.474 -9.070 -7.229 1.00 97.50 150 TYR A N 1
ATOM 1081 C CA . TYR A 1 150 ? 6.432 -9.483 -8.162 1.00 97.50 150 TYR A CA 1
ATOM 1082 C C . TYR A 1 150 ? 6.910 -9.275 -9.601 1.00 97.50 150 TYR A C 1
ATOM 1084 O O . TYR A 1 150 ? 7.549 -8.270 -9.904 1.00 97.50 150 TYR A O 1
ATOM 1092 N N . ASP A 1 151 ? 6.628 -10.233 -10.477 1.00 97.31 151 ASP A N 1
ATOM 1093 C CA . ASP A 1 151 ? 7.004 -10.196 -11.891 1.00 97.31 151 ASP A CA 1
ATOM 1094 C C . ASP A 1 151 ? 5.804 -10.567 -12.758 1.00 97.31 151 ASP A C 1
ATOM 1096 O O . ASP A 1 151 ? 5.411 -11.731 -12.797 1.00 97.31 151 ASP A O 1
ATOM 1100 N N . ASP A 1 152 ? 5.227 -9.588 -13.450 1.00 97.00 152 ASP A N 1
ATOM 1101 C CA . ASP A 1 152 ? 4.105 -9.761 -14.379 1.00 97.00 152 ASP A CA 1
ATOM 1102 C C . ASP A 1 152 ? 4.551 -10.031 -15.831 1.00 97.00 152 ASP A C 1
ATOM 1104 O O . ASP A 1 152 ? 3.748 -9.898 -16.756 1.00 97.00 152 ASP A O 1
ATOM 1108 N N . GLY A 1 153 ? 5.832 -10.352 -16.045 1.00 96.69 153 GLY A N 1
ATOM 1109 C CA . GLY A 1 153 ? 6.436 -10.557 -17.363 1.00 96.69 153 GLY A CA 1
ATOM 1110 C C . GLY A 1 153 ? 6.980 -9.285 -18.021 1.00 96.69 153 GLY A C 1
ATOM 1111 O O . GLY A 1 153 ? 7.619 -9.381 -19.068 1.00 96.69 153 GLY A O 1
ATOM 1112 N N . HIS A 1 154 ? 6.779 -8.108 -17.416 1.00 95.19 154 HIS A N 1
ATOM 1113 C CA . HIS A 1 154 ? 7.267 -6.815 -17.925 1.00 95.19 154 HIS A CA 1
ATOM 1114 C C . HIS A 1 154 ? 8.389 -6.219 -17.068 1.00 95.19 154 HIS A C 1
ATOM 1116 O O . HIS A 1 154 ? 8.712 -5.037 -17.186 1.00 95.19 154 HIS A O 1
ATOM 1122 N N . GLY A 1 155 ? 8.991 -7.036 -16.205 1.00 93.50 155 GLY A N 1
ATOM 1123 C CA . GLY A 1 155 ? 10.040 -6.624 -15.288 1.00 93.50 155 GLY A CA 1
ATOM 1124 C C . GLY A 1 155 ? 9.595 -6.730 -13.837 1.00 93.50 155 GLY A C 1
ATOM 1125 O O . GLY A 1 155 ? 8.443 -6.473 -13.479 1.00 93.50 155 GLY A O 1
ATOM 1126 N N . ARG A 1 156 ? 10.555 -7.107 -12.996 1.00 95.19 156 ARG A N 1
ATOM 1127 C CA . ARG A 1 156 ? 10.351 -7.331 -11.569 1.00 95.19 156 ARG A CA 1
ATOM 1128 C C . ARG A 1 156 ? 10.192 -6.016 -10.821 1.00 95.19 156 ARG A C 1
ATOM 1130 O O . ARG A 1 156 ? 10.967 -5.088 -11.045 1.00 95.19 156 ARG A O 1
ATOM 1137 N N . VAL A 1 157 ? 9.257 -5.983 -9.884 1.00 95.31 157 VAL A N 1
ATOM 1138 C CA . VAL A 1 157 ? 9.050 -4.880 -8.943 1.00 95.31 157 VAL A CA 1
ATOM 1139 C C . VAL A 1 157 ? 9.122 -5.380 -7.516 1.00 95.31 157 VAL A C 1
ATOM 1141 O O . VAL A 1 157 ? 8.676 -6.482 -7.197 1.00 95.31 157 VAL A O 1
ATOM 1144 N N . ALA A 1 158 ? 9.675 -4.562 -6.638 1.00 95.56 158 ALA A N 1
ATOM 1145 C CA . ALA A 1 158 ? 9.587 -4.746 -5.209 1.00 95.56 158 ALA A CA 1
ATOM 1146 C C . ALA A 1 158 ? 8.239 -4.219 -4.714 1.00 95.56 158 ALA A C 1
ATOM 1148 O O . ALA A 1 158 ? 7.790 -3.147 -5.115 1.00 95.56 158 ALA A O 1
ATOM 1149 N N . MET A 1 159 ? 7.620 -4.945 -3.790 1.00 96.69 159 MET A N 1
ATOM 1150 C CA . MET A 1 159 ? 6.440 -4.481 -3.071 1.00 96.69 159 MET A CA 1
ATOM 1151 C C . MET A 1 159 ? 6.662 -4.589 -1.571 1.00 96.69 159 MET A C 1
ATOM 1153 O O . MET A 1 159 ? 7.269 -5.549 -1.086 1.00 96.69 159 MET A O 1
ATOM 1157 N N . ALA A 1 160 ? 6.130 -3.613 -0.845 1.00 95.88 160 ALA A N 1
ATOM 1158 C CA . ALA A 1 160 ? 6.083 -3.597 0.606 1.00 95.88 160 ALA A CA 1
ATOM 1159 C C . ALA A 1 160 ? 4.639 -3.403 1.073 1.00 95.88 160 ALA A C 1
ATOM 1161 O O . ALA A 1 160 ? 3.983 -2.434 0.695 1.00 95.88 160 ALA A O 1
ATOM 1162 N N . LEU A 1 161 ? 4.161 -4.316 1.911 1.00 97.19 161 LEU A N 1
ATOM 1163 C CA . LEU A 1 161 ? 2.882 -4.209 2.601 1.00 97.19 161 LEU A CA 1
ATOM 1164 C C . LEU A 1 161 ? 3.143 -3.951 4.083 1.00 97.19 161 LEU A C 1
ATOM 1166 O O . LEU A 1 161 ? 3.887 -4.701 4.712 1.00 97.19 161 LEU A O 1
ATOM 1170 N N . ASN A 1 162 ? 2.471 -2.946 4.634 1.00 96.12 162 ASN A N 1
ATOM 1171 C CA . ASN A 1 162 ? 2.459 -2.658 6.062 1.00 96.12 162 ASN A CA 1
ATOM 1172 C C . ASN A 1 162 ? 1.014 -2.707 6.569 1.00 96.12 162 ASN A C 1
ATOM 1174 O O . ASN A 1 162 ? 0.144 -2.014 6.036 1.00 96.12 162 ASN A O 1
ATOM 1178 N N . VAL A 1 163 ? 0.764 -3.486 7.619 1.00 95.69 163 VAL A N 1
ATOM 1179 C CA . VAL A 1 163 ? -0.523 -3.526 8.329 1.00 95.69 163 VAL A CA 1
ATOM 1180 C C . VAL A 1 163 ? -0.277 -3.175 9.788 1.00 95.69 163 VAL A C 1
ATOM 1182 O O . VAL A 1 163 ? 0.586 -3.776 10.421 1.00 95.69 163 VAL A O 1
ATOM 1185 N N . HIS A 1 164 ? -1.004 -2.206 10.334 1.00 94.88 164 HIS A N 1
ATOM 1186 C CA . HIS A 1 164 ? -0.933 -1.847 11.753 1.00 94.88 164 HIS A CA 1
ATOM 1187 C C . HIS A 1 164 ? -2.220 -1.176 12.228 1.00 94.88 164 HIS A C 1
ATOM 1189 O O . HIS A 1 164 ? -3.058 -0.764 11.428 1.00 94.88 164 HIS A O 1
ATOM 1195 N N . ASP A 1 165 ? -2.382 -1.075 13.542 1.00 92.50 165 ASP A N 1
ATOM 1196 C CA . ASP A 1 165 ? -3.469 -0.313 14.149 1.00 92.50 165 ASP A CA 1
ATOM 1197 C C . ASP A 1 165 ? -2.993 1.122 14.438 1.00 92.50 165 ASP A C 1
ATOM 1199 O O . ASP A 1 165 ? -1.931 1.334 15.026 1.00 92.50 165 ASP A O 1
ATOM 1203 N N . VAL A 1 166 ? -3.785 2.118 14.045 1.00 91.25 166 VAL A N 1
ATOM 1204 C CA . VAL A 1 166 ? -3.574 3.535 14.366 1.00 91.25 166 VAL A CA 1
ATOM 1205 C C . VAL A 1 166 ? -4.550 4.001 15.445 1.00 91.25 166 VAL A C 1
ATOM 1207 O O . VAL A 1 166 ? -5.660 3.486 15.589 1.00 91.25 166 VAL A O 1
ATOM 1210 N N . SER A 1 167 ? -4.140 4.994 16.236 1.00 89.69 167 SER A N 1
ATOM 1211 C CA . SER A 1 167 ? -4.978 5.526 17.313 1.00 89.69 167 SER A CA 1
ATOM 1212 C C . SER A 1 167 ? -6.119 6.397 16.776 1.00 89.69 167 SER A C 1
ATOM 1214 O O . SER A 1 167 ? -6.005 7.026 15.725 1.00 89.69 167 SER A O 1
ATOM 1216 N N . GLN A 1 168 ? -7.201 6.519 17.549 1.00 88.94 168 GLN A N 1
ATOM 1217 C CA . GLN A 1 168 ? -8.327 7.405 17.214 1.00 88.94 168 GLN A CA 1
ATOM 1218 C C . GLN A 1 168 ? -7.900 8.877 17.066 1.00 88.94 168 GLN A C 1
ATOM 1220 O O . GLN A 1 168 ? -8.482 9.609 16.273 1.00 88.94 168 GLN A O 1
ATOM 1225 N N . ALA A 1 169 ? -6.846 9.308 17.768 1.00 88.31 169 ALA A N 1
ATOM 1226 C CA . ALA A 1 169 ? -6.277 10.644 17.597 1.00 88.31 169 ALA A CA 1
ATOM 1227 C C . ALA A 1 169 ? -5.635 10.828 16.209 1.00 88.31 169 ALA A C 1
ATOM 1229 O O . ALA A 1 169 ? -5.804 11.879 15.593 1.00 88.31 169 ALA A O 1
ATOM 1230 N N . VAL A 1 170 ? -4.942 9.802 15.695 1.00 86.38 170 VAL A N 1
ATOM 1231 C CA . VAL A 1 170 ? -4.391 9.809 14.328 1.00 86.38 170 VAL A CA 1
ATOM 1232 C C . VAL A 1 170 ? -5.518 9.828 13.296 1.00 86.38 170 VAL A C 1
ATOM 1234 O O . VAL A 1 170 ? -5.438 10.592 12.338 1.00 86.38 170 VAL A O 1
ATOM 1237 N N . LEU A 1 171 ? -6.586 9.050 13.512 1.00 88.62 171 LEU A N 1
ATOM 1238 C CA . LEU A 1 171 ? -7.764 9.057 12.636 1.00 88.62 171 LEU A CA 1
ATOM 1239 C C . LEU A 1 171 ? -8.441 10.430 12.592 1.00 88.62 171 LEU A C 1
ATOM 1241 O O . LEU A 1 171 ? -8.706 10.943 11.510 1.00 88.62 171 LEU A O 1
ATOM 1245 N N . ALA A 1 172 ? -8.683 11.041 13.755 1.00 87.81 172 ALA A N 1
ATOM 1246 C CA . ALA A 1 172 ? -9.366 12.330 13.863 1.00 87.81 172 ALA A CA 1
ATOM 1247 C C . ALA A 1 172 ? -8.583 13.480 13.207 1.00 87.81 172 ALA A C 1
ATOM 1249 O O . ALA A 1 172 ? -9.182 14.438 12.722 1.00 87.81 172 ALA A O 1
ATOM 1250 N N . GLY A 1 173 ? -7.250 13.391 13.189 1.00 87.69 173 GLY A N 1
ATOM 1251 C CA . GLY A 1 173 ? -6.387 14.369 12.529 1.00 87.69 173 GLY A CA 1
ATOM 1252 C C . GLY A 1 173 ? -6.244 14.167 11.019 1.00 87.69 173 GLY A C 1
ATOM 1253 O O . GLY A 1 173 ? -5.714 15.048 10.342 1.00 87.69 173 GLY A O 1
ATOM 1254 N N . ARG A 1 174 ? -6.682 13.025 10.473 1.00 85.88 174 ARG A N 1
ATOM 1255 C CA . ARG A 1 174 ? -6.518 12.716 9.052 1.00 85.88 174 ARG A CA 1
ATOM 1256 C C . ARG A 1 174 ? -7.700 13.239 8.251 1.00 85.88 174 ARG A C 1
ATOM 1258 O O . ARG A 1 174 ? -8.847 12.860 8.480 1.00 85.88 174 ARG A O 1
ATOM 1265 N N . THR A 1 175 ? -7.405 14.089 7.277 1.00 86.12 175 THR A N 1
ATOM 1266 C CA . THR A 1 175 ? -8.401 14.632 6.359 1.00 86.12 175 THR A CA 1
ATOM 1267 C C . THR A 1 175 ? -8.121 14.158 4.942 1.00 86.12 175 THR A C 1
ATOM 1269 O O . THR A 1 175 ? -6.999 14.222 4.441 1.00 86.12 175 THR A O 1
ATOM 1272 N N . CYS A 1 176 ? -9.179 13.695 4.285 1.00 87.75 176 CYS A N 1
ATOM 1273 C CA . CYS A 1 176 ? -9.162 13.336 2.879 1.00 87.75 176 CYS A CA 1
ATOM 1274 C C . CYS A 1 176 ? -9.244 14.623 2.044 1.00 87.75 176 CYS A C 1
ATOM 1276 O O . CYS A 1 176 ? -10.327 15.078 1.678 1.00 87.75 176 CYS A O 1
ATOM 1278 N N . GLY A 1 177 ? -8.100 15.285 1.859 1.00 85.06 177 GLY A N 1
ATOM 1279 C CA . GLY A 1 177 ? -7.987 16.570 1.166 1.00 85.06 177 GLY A CA 1
ATOM 1280 C C . GLY A 1 177 ? -7.347 16.456 -0.223 1.00 85.06 177 GLY A C 1
ATOM 1281 O O . GLY A 1 177 ? -6.646 15.480 -0.502 1.00 85.06 177 GLY A O 1
ATOM 1282 N N . PRO A 1 178 ? -7.545 17.455 -1.105 1.00 84.88 178 PRO A N 1
ATOM 1283 C CA . PRO A 1 178 ? -6.880 17.487 -2.401 1.00 84.88 178 PRO A CA 1
ATOM 1284 C C . PRO A 1 178 ? -5.373 17.701 -2.212 1.00 84.88 178 PRO A C 1
ATOM 1286 O O . PRO A 1 178 ? -4.935 18.747 -1.737 1.00 84.88 178 PRO A O 1
ATOM 1289 N N . VAL A 1 179 ? -4.577 16.711 -2.612 1.00 87.12 179 VAL A N 1
ATOM 1290 C CA . VAL A 1 179 ? -3.111 16.780 -2.627 1.00 87.12 179 VAL A CA 1
ATOM 1291 C C . VAL A 1 179 ? -2.634 16.436 -4.042 1.00 87.12 179 VAL A C 1
ATOM 1293 O O . VAL A 1 179 ? -3.042 15.403 -4.572 1.00 87.12 179 VAL A O 1
ATOM 1296 N N . PRO A 1 180 ? -1.795 17.264 -4.694 1.00 86.31 180 PRO A N 1
ATOM 1297 C CA . PRO A 1 180 ? -1.290 16.962 -6.033 1.00 86.31 180 PRO A CA 1
ATOM 1298 C C . PRO A 1 180 ? -0.614 15.586 -6.104 1.00 86.31 180 PRO A C 1
ATOM 1300 O O . PRO A 1 180 ? 0.195 15.250 -5.246 1.00 86.31 180 PRO A O 1
ATOM 1303 N N . GLY A 1 181 ? -0.941 14.793 -7.129 1.00 86.25 181 GLY A N 1
ATOM 1304 C CA . GLY A 1 181 ? -0.386 13.442 -7.314 1.00 86.25 181 GLY A CA 1
ATOM 1305 C C . GLY A 1 181 ? -1.028 12.350 -6.448 1.00 86.25 181 GLY A C 1
ATOM 1306 O O . GLY A 1 181 ? -0.711 11.173 -6.626 1.00 86.25 181 GLY A O 1
ATOM 1307 N N . ARG A 1 182 ? -1.971 12.718 -5.572 1.00 93.19 182 ARG A N 1
ATOM 1308 C CA . ARG A 1 182 ? -2.725 11.806 -4.715 1.00 93.19 182 ARG A CA 1
ATOM 1309 C C . ARG A 1 182 ? -4.220 11.938 -4.977 1.00 93.19 182 ARG A C 1
ATOM 1311 O O . ARG A 1 182 ? -4.753 13.033 -5.131 1.00 93.19 182 ARG A O 1
ATOM 1318 N N . THR A 1 183 ? -4.915 10.813 -4.986 1.00 95.50 183 THR A N 1
ATOM 1319 C CA . THR A 1 183 ? -6.376 10.774 -4.906 1.00 95.50 183 THR A CA 1
ATOM 1320 C C . THR A 1 183 ? -6.769 10.262 -3.537 1.00 95.50 183 THR A C 1
ATOM 1322 O O . THR A 1 183 ? -6.116 9.364 -3.008 1.00 95.50 183 THR A O 1
ATOM 1325 N N . CYS A 1 184 ? -7.841 10.807 -2.983 1.00 96.25 184 CYS A N 1
ATOM 1326 C CA . CYS A 1 184 ? -8.398 10.346 -1.728 1.00 96.25 184 CYS A CA 1
ATOM 1327 C C . CYS A 1 184 ? -9.919 10.240 -1.859 1.00 96.25 184 CYS A C 1
ATOM 1329 O O . CYS A 1 184 ? -10.552 11.140 -2.413 1.00 96.25 184 CYS A O 1
ATOM 1331 N N . GLU A 1 185 ? -10.490 9.146 -1.366 1.00 95.88 185 GLU A N 1
ATOM 1332 C CA . GLU A 1 185 ? -11.932 8.919 -1.295 1.00 95.88 185 GLU A CA 1
ATOM 1333 C C . GLU A 1 185 ? -12.325 8.346 0.068 1.00 95.88 185 GLU A C 1
ATOM 1335 O O . GLU A 1 185 ? -11.532 7.679 0.732 1.00 95.88 185 GLU A O 1
ATOM 1340 N N . VAL A 1 186 ? -13.564 8.606 0.483 1.00 96.62 186 VAL A N 1
ATOM 1341 C CA . VAL A 1 186 ? -14.152 8.025 1.693 1.00 96.62 186 VAL A CA 1
ATOM 1342 C C . VAL A 1 186 ? -15.297 7.120 1.262 1.00 96.62 186 VAL A C 1
ATOM 1344 O O . VAL A 1 186 ? -16.228 7.570 0.594 1.00 96.62 186 VAL A O 1
ATOM 1347 N N . LEU A 1 187 ? -15.208 5.839 1.611 1.00 96.94 187 LEU A N 1
ATOM 1348 C CA . LEU A 1 187 ? -16.216 4.834 1.294 1.00 96.94 187 LEU A CA 1
ATOM 1349 C C . LEU A 1 187 ? -17.437 4.957 2.220 1.00 96.94 187 LEU A C 1
ATOM 1351 O O . LEU A 1 187 ? -17.406 5.644 3.241 1.00 96.94 187 LEU A O 1
ATOM 1355 N N . ALA A 1 188 ? -18.527 4.269 1.871 1.00 97.12 188 ALA A N 1
ATOM 1356 C CA . ALA A 1 188 ? -19.792 4.330 2.610 1.00 97.12 188 ALA A CA 1
ATOM 1357 C C . ALA A 1 188 ? -19.690 3.829 4.064 1.00 97.12 188 ALA A C 1
ATOM 1359 O O . ALA A 1 188 ? -20.466 4.254 4.916 1.00 97.12 188 ALA A O 1
ATOM 1360 N N . ASP A 1 189 ? -18.732 2.947 4.352 1.00 95.75 189 ASP A N 1
ATOM 1361 C CA . ASP A 1 189 ? -18.430 2.456 5.698 1.00 95.75 189 ASP A CA 1
ATOM 1362 C C . ASP A 1 189 ? -17.528 3.413 6.499 1.00 95.75 189 ASP A C 1
ATOM 1364 O O . ASP A 1 189 ? -17.231 3.141 7.657 1.00 95.75 189 ASP A O 1
ATOM 1368 N N . GLY A 1 190 ? -17.096 4.532 5.906 1.00 95.50 190 GLY A N 1
ATOM 1369 C CA . GLY A 1 190 ? -16.168 5.493 6.497 1.00 95.50 190 GLY A CA 1
ATOM 1370 C C . GLY A 1 190 ? -14.688 5.169 6.273 1.00 95.50 190 GLY A C 1
ATOM 1371 O O . GLY A 1 190 ? -13.835 5.919 6.749 1.00 95.50 190 GLY A O 1
ATOM 1372 N N . THR A 1 191 ? -14.358 4.090 5.554 1.00 96.62 191 THR A N 1
ATOM 1373 C CA . THR A 1 191 ? -12.973 3.769 5.191 1.00 96.62 191 THR A CA 1
ATOM 1374 C C . THR A 1 191 ? -12.411 4.849 4.270 1.00 96.62 191 THR A C 1
ATOM 1376 O O . THR A 1 191 ? -12.985 5.147 3.223 1.00 96.62 191 THR A O 1
ATOM 1379 N N . GLN A 1 192 ? -11.269 5.427 4.638 1.00 96.75 192 GLN A N 1
ATOM 1380 C CA . GLN A 1 192 ? -10.536 6.369 3.795 1.00 96.75 192 GLN A CA 1
ATOM 1381 C C . GLN A 1 192 ? -9.544 5.603 2.924 1.00 96.75 192 GLN A C 1
ATOM 1383 O O . GLN A 1 192 ? -8.746 4.821 3.443 1.00 96.75 192 GLN A O 1
ATOM 1388 N N . VAL A 1 193 ? -9.570 5.846 1.618 1.00 97.56 193 VAL A N 1
ATOM 1389 C CA . VAL A 1 193 ? -8.669 5.219 0.651 1.00 97.56 193 VAL A CA 1
ATOM 1390 C C . VAL A 1 193 ? -7.883 6.298 -0.066 1.00 97.56 193 VAL A C 1
ATOM 1392 O O . VAL A 1 193 ? -8.451 7.170 -0.720 1.00 97.56 193 VAL A O 1
ATOM 1395 N N . GLU A 1 194 ? -6.564 6.224 0.036 1.00 97.06 194 GLU A N 1
ATOM 1396 C CA . GLU A 1 194 ? -5.641 7.114 -0.655 1.00 97.06 194 GLU A CA 1
ATOM 1397 C C . GLU A 1 194 ? -4.829 6.319 -1.666 1.00 97.06 194 GLU A C 1
ATOM 1399 O O . GLU A 1 194 ? -4.354 5.225 -1.365 1.00 97.06 194 GLU A O 1
ATOM 1404 N N . THR A 1 195 ? -4.617 6.887 -2.848 1.00 97.00 195 THR A N 1
ATOM 1405 C CA . THR A 1 195 ? -3.636 6.359 -3.797 1.00 97.00 195 THR A CA 1
ATOM 1406 C C . THR A 1 195 ? -2.748 7.466 -4.321 1.00 97.00 195 THR A C 1
ATOM 1408 O O . THR A 1 195 ? -3.223 8.565 -4.595 1.00 97.00 195 THR A O 1
ATOM 1411 N N . GLU A 1 196 ? -1.464 7.177 -4.473 1.00 94.75 196 GLU A N 1
ATOM 1412 C CA . GLU A 1 196 ? -0.442 8.123 -4.905 1.00 94.75 196 GLU A CA 1
ATOM 1413 C C . GLU A 1 196 ? 0.381 7.510 -6.035 1.00 94.75 196 GLU A C 1
ATOM 1415 O O . GLU A 1 196 ? 0.713 6.322 -6.008 1.00 94.75 196 GLU A O 1
ATOM 1420 N N . ARG A 1 197 ? 0.680 8.327 -7.045 1.00 91.75 197 ARG A N 1
ATOM 1421 C CA . ARG A 1 197 ? 1.543 7.962 -8.173 1.00 91.75 197 ARG A CA 1
ATOM 1422 C C . ARG A 1 197 ? 2.879 8.688 -8.040 1.00 91.75 197 ARG A C 1
ATOM 1424 O O . ARG A 1 197 ? 2.897 9.801 -7.508 1.00 91.75 197 ARG A O 1
ATOM 1431 N N . PRO A 1 198 ? 3.976 8.124 -8.569 1.00 87.25 198 PRO A N 1
ATOM 1432 C CA . PRO A 1 198 ? 5.251 8.815 -8.548 1.00 87.25 198 PRO A CA 1
ATOM 1433 C C . PRO A 1 198 ? 5.155 10.148 -9.290 1.00 87.25 198 PRO A C 1
ATOM 1435 O O . PRO A 1 198 ? 4.536 10.256 -10.353 1.00 87.25 198 PRO A O 1
ATOM 1438 N N . GLN A 1 199 ? 5.776 11.178 -8.720 1.00 80.62 199 GLN A N 1
ATOM 1439 C CA . GLN A 1 199 ? 5.856 12.477 -9.367 1.00 80.62 199 GLN A CA 1
ATOM 1440 C C . GLN A 1 199 ? 6.825 12.402 -10.550 1.00 80.62 199 GLN A C 1
ATOM 1442 O O . GLN A 1 199 ? 7.958 11.938 -10.411 1.00 80.62 199 GLN A O 1
ATOM 1447 N N . ALA A 1 200 ? 6.400 12.902 -11.711 1.00 74.25 200 ALA A N 1
ATOM 1448 C CA . ALA A 1 200 ? 7.261 12.978 -12.885 1.00 74.25 200 ALA A CA 1
ATOM 1449 C C . ALA A 1 200 ? 8.566 13.732 -12.562 1.00 74.25 200 ALA A C 1
ATOM 1451 O O . ALA A 1 200 ? 8.535 14.845 -12.034 1.00 74.25 200 ALA A O 1
ATOM 1452 N N . GLY A 1 201 ? 9.710 13.123 -12.889 1.00 65.50 201 GLY A N 1
ATOM 1453 C CA . GLY A 1 201 ? 11.032 13.712 -12.665 1.00 65.50 201 GLY A CA 1
ATOM 1454 C C . GLY A 1 201 ? 11.605 13.532 -11.254 1.00 65.50 201 GLY A C 1
ATOM 1455 O O . GLY A 1 201 ? 12.596 14.188 -10.929 1.00 65.50 201 GLY A O 1
ATOM 1456 N N . SER A 1 202 ? 11.034 12.667 -10.404 1.00 68.62 202 SER A N 1
ATOM 1457 C CA . SER A 1 202 ? 11.656 12.349 -9.116 1.00 68.62 202 SER A CA 1
ATOM 1458 C C . SER A 1 202 ? 13.011 11.658 -9.317 1.00 68.62 202 SER A C 1
ATOM 1460 O O . SER A 1 202 ? 13.123 10.630 -9.975 1.00 68.62 202 SER A O 1
ATOM 1462 N N . ALA A 1 203 ? 14.068 12.208 -8.709 1.00 60.62 203 ALA A N 1
ATOM 1463 C CA . ALA A 1 203 ? 15.410 11.608 -8.728 1.00 60.62 203 ALA A CA 1
ATOM 1464 C C . ALA A 1 203 ? 15.512 10.316 -7.891 1.00 60.62 203 ALA A C 1
ATOM 1466 O O . ALA A 1 203 ? 16.525 9.621 -7.924 1.00 60.62 203 ALA A O 1
ATOM 1467 N N . ARG A 1 204 ? 14.481 10.033 -7.090 1.00 61.72 204 ARG A N 1
ATOM 1468 C CA . ARG A 1 204 ? 14.287 8.779 -6.360 1.00 61.72 204 ARG A CA 1
ATOM 1469 C C . ARG A 1 204 ? 13.312 7.942 -7.183 1.00 61.72 204 ARG A C 1
ATOM 1471 O O . ARG A 1 204 ? 12.354 8.527 -7.687 1.00 61.72 204 ARG A O 1
ATOM 1478 N N . GLY A 1 205 ? 13.583 6.643 -7.320 1.00 68.00 205 GLY A N 1
ATOM 1479 C CA . GLY A 1 205 ? 12.737 5.703 -8.063 1.00 68.00 205 GLY A CA 1
ATOM 1480 C C . GLY A 1 205 ? 11.248 5.885 -7.763 1.00 68.00 205 GLY A C 1
ATOM 1481 O O . GLY A 1 205 ? 10.864 6.331 -6.675 1.00 68.00 205 GLY A O 1
ATOM 1482 N N . GLY A 1 206 ? 10.421 5.620 -8.764 1.00 85.69 206 GLY A N 1
ATOM 1483 C CA . GLY A 1 206 ? 8.981 5.760 -8.688 1.00 85.69 206 GLY A CA 1
ATOM 1484 C C . GLY A 1 206 ? 8.362 4.764 -7.710 1.00 85.69 206 GLY A C 1
ATOM 1485 O O . GLY A 1 206 ? 8.691 3.580 -7.713 1.00 85.69 206 GLY A O 1
ATOM 1486 N N . ALA A 1 207 ? 7.445 5.251 -6.874 1.00 92.56 207 ALA A N 1
ATOM 1487 C CA . ALA A 1 207 ? 6.628 4.418 -6.007 1.00 92.56 207 ALA A CA 1
ATOM 1488 C C . ALA A 1 207 ? 5.142 4.700 -6.240 1.00 92.56 207 ALA A C 1
ATOM 1490 O O . ALA A 1 207 ? 4.705 5.853 -6.179 1.00 92.56 207 ALA A O 1
ATOM 1491 N N . TRP A 1 208 ? 4.365 3.645 -6.461 1.00 95.69 208 TRP A N 1
ATOM 1492 C CA . TRP A 1 208 ? 2.908 3.686 -6.451 1.00 95.69 208 TRP A CA 1
ATOM 1493 C C . TRP A 1 208 ? 2.429 3.214 -5.090 1.00 95.69 208 TRP A C 1
ATOM 1495 O O . TRP A 1 208 ? 2.852 2.173 -4.598 1.00 95.69 208 TRP A O 1
ATOM 1505 N N . THR A 1 209 ? 1.569 3.998 -4.453 1.00 96.94 209 THR A N 1
ATOM 1506 C CA . THR A 1 209 ? 1.113 3.715 -3.091 1.00 96.94 209 THR A CA 1
ATOM 1507 C C . THR A 1 209 ? -0.400 3.633 -3.056 1.00 96.94 209 THR A C 1
ATOM 1509 O O . THR A 1 209 ? -1.076 4.475 -3.645 1.00 96.94 209 THR A O 1
ATOM 1512 N N . ALA A 1 210 ? -0.928 2.663 -2.317 1.00 98.12 210 ALA A N 1
ATOM 1513 C CA . ALA A 1 210 ? -2.305 2.653 -1.850 1.00 98.12 210 ALA A CA 1
ATOM 1514 C C . ALA A 1 210 ? -2.336 2.525 -0.328 1.00 98.12 210 ALA A C 1
ATOM 1516 O O . ALA A 1 210 ? -1.535 1.800 0.264 1.00 98.12 210 ALA A O 1
ATOM 1517 N N . ILE A 1 211 ? -3.256 3.242 0.304 1.00 97.62 211 ILE A N 1
ATOM 1518 C CA . ILE A 1 211 ? -3.479 3.232 1.747 1.00 97.62 211 ILE A CA 1
ATOM 1519 C C . ILE A 1 211 ? -4.978 3.098 1.981 1.00 97.62 211 ILE A C 1
ATOM 1521 O O . ILE A 1 211 ? -5.754 3.847 1.395 1.00 97.62 211 ILE A O 1
ATOM 1525 N N . ALA A 1 212 ? -5.377 2.185 2.858 1.00 97.44 212 ALA A N 1
ATOM 1526 C CA . ALA A 1 212 ? -6.720 2.113 3.409 1.00 97.44 212 ALA A CA 1
ATOM 1527 C C . ALA A 1 212 ? -6.662 2.306 4.924 1.00 97.44 212 ALA A C 1
ATOM 1529 O O . ALA A 1 212 ? -5.895 1.636 5.620 1.00 97.44 212 ALA A O 1
ATOM 1530 N N . ILE A 1 213 ? -7.494 3.212 5.430 1.00 96.50 213 ILE A N 1
ATOM 1531 C CA . ILE A 1 213 ? -7.683 3.437 6.858 1.00 96.50 213 ILE A CA 1
ATOM 1532 C C . ILE A 1 213 ? -9.144 3.232 7.194 1.00 96.50 213 ILE A C 1
ATOM 1534 O O . ILE A 1 213 ? -10.007 3.995 6.763 1.00 96.50 213 ILE A O 1
ATOM 1538 N N . ARG A 1 214 ? -9.408 2.203 7.989 1.00 96.12 214 ARG A N 1
ATOM 1539 C CA . ARG A 1 214 ? -10.751 1.848 8.434 1.00 96.12 214 ARG A CA 1
ATOM 1540 C C . ARG A 1 214 ? -11.147 2.650 9.683 1.00 96.12 214 ARG A C 1
ATOM 1542 O O . ARG A 1 214 ? -10.272 3.025 10.470 1.00 96.12 214 ARG A O 1
ATOM 1549 N N . PRO A 1 215 ? -12.453 2.869 9.928 1.00 95.19 215 PRO A N 1
ATOM 1550 C CA . PRO A 1 215 ? -12.930 3.569 11.129 1.00 95.19 215 PRO A CA 1
ATOM 1551 C C . PRO A 1 215 ? -12.510 2.907 12.450 1.00 95.19 215 PRO A C 1
ATOM 1553 O O . PRO A 1 215 ? -12.383 3.569 13.479 1.00 95.19 215 PRO A O 1
ATOM 1556 N N . ASP A 1 216 ? -12.269 1.594 12.426 1.00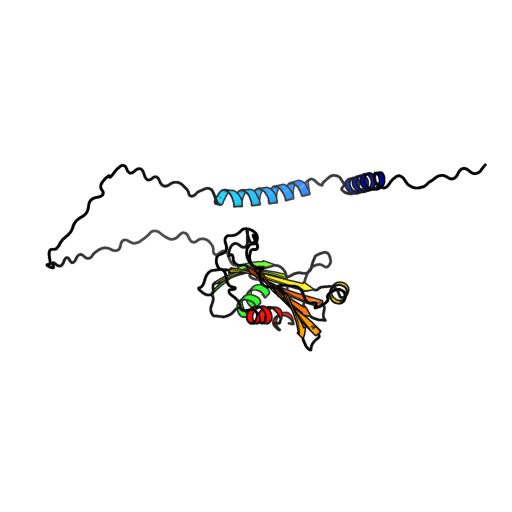 93.19 216 ASP A N 1
ATOM 1557 C CA . ASP A 1 216 ? -11.810 0.809 13.576 1.00 93.19 216 ASP A CA 1
ATOM 1558 C C . ASP A 1 216 ? -10.313 0.991 13.900 1.00 93.19 216 ASP A C 1
ATOM 1560 O O . ASP A 1 216 ? -9.790 0.319 14.798 1.00 93.19 216 ASP A O 1
ATOM 1564 N N . GLY A 1 217 ? -9.632 1.883 13.173 1.00 93.44 217 GLY A N 1
ATOM 1565 C CA . GLY A 1 217 ? -8.213 2.183 13.319 1.00 93.44 217 GLY A CA 1
ATOM 1566 C C . GLY A 1 217 ? -7.290 1.268 12.532 1.00 93.44 217 GLY A C 1
ATOM 1567 O O . GLY A 1 217 ? -6.081 1.430 12.646 1.00 93.44 217 GLY A O 1
ATOM 1568 N N . ARG A 1 218 ? -7.788 0.327 11.724 1.00 94.38 218 ARG A N 1
ATOM 1569 C CA . ARG A 1 218 ? -6.887 -0.507 10.924 1.00 94.38 218 ARG A CA 1
ATOM 1570 C C . ARG A 1 218 ? -6.302 0.284 9.759 1.00 94.38 218 ARG A C 1
ATOM 1572 O O . ARG A 1 218 ? -7.041 0.829 8.940 1.00 94.38 218 ARG A O 1
ATOM 1579 N N . PHE A 1 219 ? -4.980 0.282 9.665 1.00 95.88 219 PHE A N 1
ATOM 1580 C CA . PHE A 1 219 ? -4.203 0.872 8.586 1.00 95.88 219 PHE A CA 1
ATOM 1581 C C . PHE A 1 219 ? -3.575 -0.236 7.741 1.00 95.88 219 PHE A C 1
ATOM 1583 O O . PHE A 1 219 ? -2.873 -1.106 8.260 1.00 95.88 219 PHE A O 1
ATOM 1590 N N . VAL A 1 220 ? -3.812 -0.192 6.433 1.00 97.38 220 VAL A N 1
ATOM 1591 C CA . VAL A 1 220 ? -3.195 -1.083 5.448 1.00 97.38 220 VAL A CA 1
ATOM 1592 C C . VAL A 1 220 ? -2.558 -0.222 4.371 1.00 97.38 220 VAL A C 1
ATOM 1594 O O . VAL A 1 220 ? -3.239 0.586 3.746 1.00 97.38 220 VAL A O 1
ATOM 1597 N N . GLN A 1 221 ? -1.266 -0.399 4.131 1.00 97.88 221 GLN A N 1
ATOM 1598 C CA . GLN A 1 221 ? -0.546 0.282 3.063 1.00 97.88 221 GLN A CA 1
ATOM 1599 C C . GLN A 1 221 ? 0.163 -0.735 2.188 1.00 97.88 221 GLN A C 1
ATOM 1601 O O . GLN A 1 221 ? 0.894 -1.580 2.696 1.00 97.88 221 GLN A O 1
ATOM 1606 N N . LEU A 1 222 ? 0.005 -0.583 0.880 1.00 98.12 222 LEU A N 1
ATOM 1607 C CA . LEU A 1 222 ? 0.797 -1.268 -0.127 1.00 98.12 222 LEU A CA 1
ATOM 1608 C C . LEU A 1 222 ? 1.596 -0.225 -0.905 1.00 98.12 222 LEU A C 1
ATOM 1610 O O . LEU A 1 222 ? 1.035 0.758 -1.390 1.00 98.12 222 LEU A O 1
ATOM 1614 N N . ILE A 1 223 ? 2.899 -0.451 -1.018 1.00 96.69 223 ILE A N 1
ATOM 1615 C CA . ILE A 1 223 ? 3.798 0.337 -1.852 1.00 96.69 223 ILE A CA 1
ATOM 1616 C C . ILE A 1 223 ? 4.400 -0.595 -2.892 1.00 96.69 223 ILE A C 1
ATOM 1618 O O . ILE A 1 223 ? 4.972 -1.628 -2.544 1.00 96.69 223 ILE A O 1
ATOM 1622 N N . GLU A 1 224 ? 4.287 -0.216 -4.153 1.00 96.12 224 GLU A N 1
ATOM 1623 C CA . GLU A 1 224 ? 4.987 -0.828 -5.270 1.00 96.12 224 GLU A CA 1
ATOM 1624 C C . GLU A 1 224 ? 6.106 0.105 -5.723 1.00 96.12 224 GLU A C 1
ATOM 1626 O O . GLU A 1 224 ? 5.877 1.299 -5.916 1.00 96.12 224 GLU A O 1
ATOM 1631 N N . PHE A 1 225 ? 7.305 -0.434 -5.900 1.00 94.62 225 PHE A N 1
ATOM 1632 C CA . PHE A 1 225 ? 8.470 0.308 -6.358 1.00 94.62 225 PHE A CA 1
ATOM 1633 C C . PHE A 1 225 ? 8.830 -0.085 -7.783 1.00 94.62 225 PHE A C 1
ATOM 1635 O O . PHE A 1 225 ? 8.767 -1.254 -8.152 1.00 94.62 225 PHE A O 1
ATOM 1642 N N . ASP A 1 226 ? 9.322 0.876 -8.553 1.00 92.69 226 ASP A N 1
ATOM 1643 C CA . ASP A 1 226 ? 9.831 0.674 -9.908 1.00 92.69 226 ASP A CA 1
ATOM 1644 C C . ASP A 1 226 ? 11.153 -0.108 -9.981 1.00 92.69 226 ASP A C 1
ATOM 1646 O O . ASP A 1 226 ? 11.777 -0.133 -11.033 1.00 92.69 226 ASP A O 1
ATOM 1650 N N . THR A 1 227 ? 11.608 -0.729 -8.892 1.00 91.56 227 THR A N 1
ATOM 1651 C CA . THR A 1 227 ? 12.864 -1.483 -8.791 1.00 91.56 227 THR A CA 1
ATOM 1652 C C . THR A 1 227 ? 12.627 -2.808 -8.080 1.00 91.56 227 THR A C 1
ATOM 1654 O O . THR A 1 227 ? 11.744 -2.894 -7.236 1.00 91.56 227 THR A O 1
ATOM 1657 N N . ASP A 1 228 ? 13.429 -3.836 -8.358 1.00 91.19 228 ASP A N 1
ATOM 1658 C CA . ASP A 1 228 ? 13.388 -5.125 -7.653 1.00 91.19 228 ASP A CA 1
ATOM 1659 C C . ASP A 1 228 ? 14.382 -5.217 -6.478 1.00 91.19 228 ASP A C 1
ATOM 1661 O O . ASP A 1 228 ? 14.385 -6.201 -5.731 1.00 91.19 228 ASP A O 1
ATOM 1665 N N . ASP A 1 229 ? 15.208 -4.185 -6.264 1.00 88.69 229 ASP A N 1
ATOM 1666 C CA . ASP A 1 229 ? 16.167 -4.137 -5.160 1.00 88.69 229 ASP A CA 1
ATOM 1667 C C . ASP A 1 229 ? 15.525 -3.624 -3.861 1.00 88.69 229 ASP A C 1
ATOM 1669 O O . ASP A 1 229 ? 15.630 -2.451 -3.494 1.00 88.69 229 ASP A O 1
ATOM 1673 N N . LEU A 1 230 ? 14.942 -4.545 -3.088 1.00 81.12 230 LEU A N 1
ATOM 1674 C CA . LEU A 1 230 ? 14.409 -4.272 -1.745 1.00 81.12 230 LEU A CA 1
ATOM 1675 C C . LEU A 1 230 ? 15.455 -3.737 -0.744 1.00 81.12 230 LEU A C 1
ATOM 1677 O O . LEU A 1 230 ? 15.095 -3.129 0.262 1.00 81.12 230 LEU A O 1
ATOM 1681 N N . SER A 1 231 ? 16.757 -3.933 -0.983 1.00 77.44 231 SER A N 1
ATOM 1682 C CA . SER A 1 231 ? 17.809 -3.351 -0.131 1.00 77.44 231 SER A CA 1
ATOM 1683 C C . SER A 1 231 ? 18.128 -1.897 -0.494 1.00 77.44 231 SER A C 1
ATOM 1685 O O . SER A 1 231 ? 18.717 -1.155 0.299 1.00 77.44 231 SER A O 1
ATOM 1687 N N . GLY A 1 232 ? 17.714 -1.495 -1.693 1.00 64.75 232 GLY A N 1
ATOM 1688 C CA . GLY A 1 232 ? 18.008 -0.230 -2.331 1.00 64.75 232 GLY A CA 1
ATOM 1689 C C . GLY A 1 232 ? 16.754 0.494 -2.791 1.00 64.75 232 GLY A C 1
ATOM 1690 O O . GLY A 1 232 ? 16.868 1.281 -3.705 1.00 64.75 232 GLY A O 1
ATOM 1691 N N . ILE A 1 233 ? 15.591 0.311 -2.167 1.00 67.56 233 ILE A N 1
ATOM 1692 C CA . ILE A 1 233 ? 14.295 0.875 -2.606 1.00 67.56 233 ILE A CA 1
ATOM 1693 C C . ILE A 1 233 ? 14.339 2.387 -2.945 1.00 67.56 233 ILE A C 1
ATOM 1695 O O . ILE A 1 233 ? 13.576 2.888 -3.757 1.00 67.56 233 ILE A O 1
ATOM 1699 N N . THR A 1 234 ? 15.273 3.139 -2.355 1.00 65.12 234 THR A N 1
ATOM 1700 C CA . THR A 1 234 ? 15.470 4.579 -2.620 1.00 65.12 234 THR A CA 1
ATOM 1701 C C . THR A 1 234 ? 16.538 4.914 -3.672 1.00 65.12 234 THR A C 1
ATOM 1703 O O . THR A 1 234 ? 16.741 6.090 -3.972 1.00 65.12 234 THR A O 1
ATOM 1706 N N . ARG A 1 235 ? 17.290 3.922 -4.159 1.00 71.44 235 ARG A N 1
ATOM 1707 C CA . ARG A 1 235 ? 18.539 4.059 -4.936 1.00 71.44 235 ARG A CA 1
ATOM 1708 C C . ARG A 1 235 ? 18.781 2.965 -5.990 1.00 71.44 235 ARG A C 1
ATOM 1710 O O . ARG A 1 235 ? 19.783 3.045 -6.697 1.00 71.44 235 ARG A O 1
ATOM 1717 N N . GLY A 1 236 ? 17.941 1.939 -6.057 1.00 76.94 236 GLY A N 1
ATOM 1718 C CA . GLY A 1 236 ? 18.021 0.871 -7.042 1.00 76.94 236 GLY A CA 1
ATOM 1719 C C . GLY A 1 236 ? 17.715 1.418 -8.435 1.00 76.94 236 GLY A C 1
ATOM 1720 O O . GLY A 1 236 ? 16.977 2.399 -8.549 1.00 76.94 236 GLY A O 1
ATOM 1721 N N . PRO A 1 237 ? 18.302 0.842 -9.496 1.00 84.00 237 PRO A N 1
ATOM 1722 C CA . PRO A 1 237 ? 17.916 1.203 -10.850 1.00 84.00 237 PRO A CA 1
ATOM 1723 C C . PRO A 1 237 ? 16.448 0.827 -11.075 1.00 84.00 237 PRO A C 1
ATOM 1725 O O . PRO A 1 237 ? 16.011 -0.248 -10.652 1.00 84.00 237 PRO A O 1
ATOM 1728 N N . ALA A 1 238 ? 15.712 1.706 -11.753 1.00 88.25 238 ALA A N 1
ATOM 1729 C CA . ALA A 1 238 ? 14.359 1.404 -12.184 1.00 88.25 238 ALA A CA 1
ATOM 1730 C C . ALA A 1 238 ? 14.393 0.242 -13.189 1.00 88.25 238 ALA A C 1
ATOM 1732 O O . ALA A 1 238 ? 15.166 0.254 -14.150 1.00 88.25 238 ALA A O 1
ATOM 1733 N N . THR A 1 239 ? 13.569 -0.769 -12.957 1.00 89.69 239 THR A N 1
ATOM 1734 C CA . THR A 1 239 ? 13.332 -1.903 -13.849 1.00 89.69 239 THR A CA 1
ATOM 1735 C C . THR A 1 239 ? 12.215 -1.607 -14.849 1.00 89.69 239 THR A C 1
ATOM 1737 O O . THR A 1 239 ? 12.157 -2.268 -15.884 1.00 89.69 239 THR A O 1
ATOM 1740 N N . ARG A 1 240 ? 11.352 -0.614 -14.575 1.00 89.88 240 ARG A N 1
ATOM 1741 C CA . ARG A 1 240 ? 10.221 -0.213 -15.431 1.00 89.88 240 ARG A CA 1
ATOM 1742 C C . ARG A 1 240 ? 9.774 1.233 -15.188 1.00 89.88 240 ARG A C 1
ATOM 1744 O O . ARG A 1 240 ? 10.166 1.853 -14.209 1.00 89.88 240 ARG A O 1
ATOM 1751 N N . THR A 1 241 ? 8.948 1.763 -16.090 1.00 89.19 241 THR A N 1
ATOM 1752 C CA . THR A 1 241 ? 8.373 3.123 -16.006 1.00 89.19 241 THR A CA 1
ATOM 1753 C C . THR A 1 241 ? 6.931 3.154 -15.510 1.00 89.19 241 THR A C 1
ATOM 1755 O O . THR A 1 241 ? 6.489 4.172 -14.983 1.00 89.19 241 THR A O 1
ATOM 1758 N N . ASP A 1 242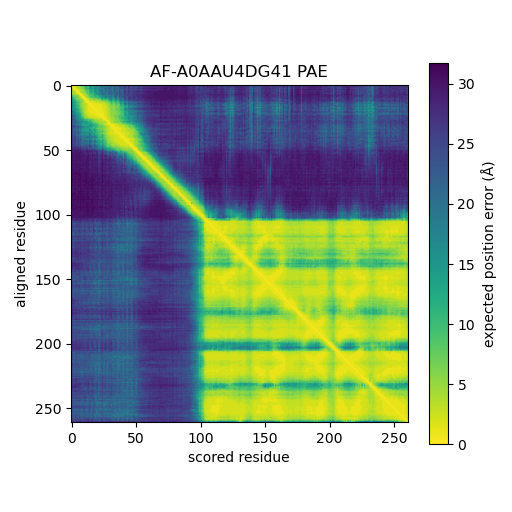 ? 6.206 2.051 -15.678 1.00 91.06 242 ASP A N 1
ATOM 1759 C CA . ASP A 1 242 ? 4.793 1.908 -15.324 1.00 91.06 242 ASP A CA 1
ATOM 1760 C C . ASP A 1 242 ? 4.628 0.915 -14.178 1.00 91.06 242 ASP A C 1
ATOM 1762 O O . ASP A 1 242 ? 5.423 -0.018 -14.066 1.00 91.06 242 ASP A O 1
ATOM 1766 N N . ALA A 1 243 ? 3.575 1.065 -13.376 1.00 94.56 243 ALA A N 1
ATOM 1767 C CA . ALA A 1 243 ? 3.264 0.111 -12.318 1.00 94.56 243 ALA A CA 1
ATOM 1768 C C . ALA A 1 243 ? 2.981 -1.290 -12.889 1.00 94.56 243 ALA A C 1
ATOM 1770 O O . ALA A 1 243 ? 2.378 -1.442 -13.955 1.00 94.56 243 ALA A O 1
ATOM 1771 N N . ALA A 1 244 ? 3.391 -2.319 -12.161 1.00 96.62 244 ALA A N 1
ATOM 1772 C CA . ALA A 1 244 ? 2.960 -3.691 -12.346 1.00 96.62 244 ALA A CA 1
ATOM 1773 C C . ALA A 1 244 ? 1.484 -3.859 -11.966 1.00 96.62 244 ALA A C 1
ATOM 1775 O O . ALA A 1 244 ? 0.784 -4.607 -12.648 1.00 96.62 244 ALA A O 1
ATOM 1776 N N . LEU A 1 245 ? 1.000 -3.168 -10.924 1.00 97.56 245 LEU A N 1
ATOM 1777 C CA . LEU A 1 245 ? -0.406 -3.171 -10.514 1.00 97.56 245 LEU A CA 1
ATOM 1778 C C . LEU A 1 245 ? -1.145 -1.907 -10.964 1.00 97.56 245 LEU A C 1
ATOM 1780 O O . LEU A 1 245 ? -0.646 -0.787 -10.853 1.00 97.56 245 LEU A O 1
ATOM 1784 N N . SER A 1 246 ? -2.383 -2.071 -11.430 1.00 96.50 246 SER A N 1
ATOM 1785 C CA . SER A 1 246 ? -3.275 -0.934 -11.662 1.00 96.50 246 SER A CA 1
ATOM 1786 C C . SER A 1 246 ? -3.645 -0.249 -10.338 1.00 96.50 246 SER A C 1
ATOM 1788 O O . SER A 1 246 ? -3.525 -0.825 -9.255 1.00 96.50 246 SER A O 1
ATOM 1790 N N . VAL A 1 247 ? -4.143 0.991 -10.402 1.00 96.12 247 VAL A N 1
ATOM 1791 C CA . VAL A 1 247 ? -4.620 1.696 -9.197 1.00 96.12 247 VAL A CA 1
ATOM 1792 C C . VAL A 1 247 ? -5.760 0.920 -8.529 1.00 96.12 247 VAL A C 1
ATOM 1794 O O . VAL A 1 247 ? -5.828 0.845 -7.306 1.00 96.12 247 VAL A O 1
ATOM 1797 N N . GLU A 1 248 ? -6.637 0.316 -9.323 1.00 97.19 248 G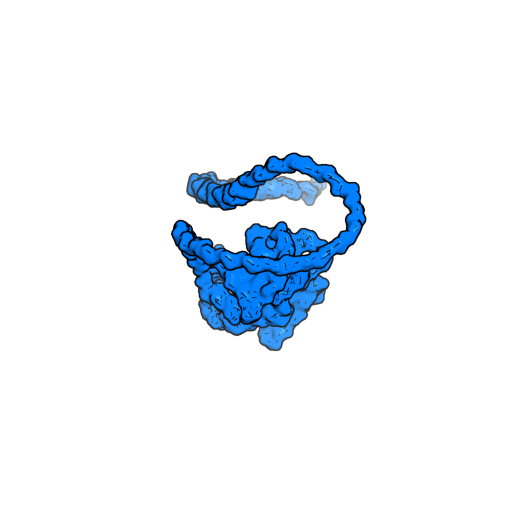LU A N 1
ATOM 1798 C CA . GLU A 1 248 ? -7.745 -0.518 -8.865 1.00 97.19 248 GLU A CA 1
ATOM 1799 C C . GLU A 1 248 ? -7.243 -1.810 -8.212 1.00 97.19 248 GLU A C 1
ATOM 1801 O O . GLU A 1 248 ? -7.762 -2.191 -7.166 1.00 97.19 248 GLU A O 1
ATOM 1806 N N . GLU A 1 249 ? -6.210 -2.450 -8.770 1.00 98.06 249 GLU A N 1
ATOM 1807 C CA . GLU A 1 249 ? -5.567 -3.627 -8.168 1.00 98.06 249 GLU A CA 1
ATOM 1808 C C . GLU A 1 249 ? -4.903 -3.267 -6.826 1.00 98.06 249 GLU A C 1
ATOM 1810 O O . GLU A 1 249 ? -5.116 -3.959 -5.829 1.00 98.06 249 GLU A O 1
ATOM 1815 N N . LEU A 1 250 ? -4.181 -2.141 -6.750 1.00 98.12 250 LEU A N 1
ATOM 1816 C CA . LEU A 1 250 ? -3.607 -1.642 -5.494 1.00 98.12 250 LEU A CA 1
ATOM 1817 C C . LEU A 1 250 ? -4.695 -1.380 -4.439 1.00 98.12 250 LEU A C 1
ATOM 1819 O O . LEU A 1 250 ? -4.556 -1.801 -3.287 1.00 98.12 250 LEU A O 1
ATOM 1823 N N . LYS A 1 251 ? -5.799 -0.725 -4.831 1.00 98.12 251 LYS A N 1
ATOM 1824 C CA . LYS A 1 251 ? -6.963 -0.495 -3.958 1.00 98.12 251 LYS A CA 1
ATOM 1825 C C . LYS A 1 251 ? -7.581 -1.807 -3.486 1.00 98.12 251 LYS A C 1
ATOM 1827 O O . LYS A 1 251 ? -7.872 -1.936 -2.300 1.00 98.12 251 LYS A O 1
ATOM 1832 N N . ALA A 1 252 ? -7.754 -2.778 -4.381 1.00 98.12 252 ALA A N 1
ATOM 1833 C CA . ALA A 1 252 ? -8.331 -4.077 -4.051 1.00 98.12 252 ALA A CA 1
ATOM 1834 C C . ALA A 1 252 ? -7.513 -4.803 -2.973 1.00 98.12 252 ALA A C 1
ATOM 1836 O O . ALA A 1 252 ? -8.095 -5.350 -2.035 1.00 98.12 252 ALA A O 1
ATOM 1837 N N . VAL A 1 253 ? -6.178 -4.742 -3.047 1.00 97.94 253 VAL A N 1
ATOM 1838 C CA . VAL A 1 253 ? -5.314 -5.329 -2.014 1.00 97.94 253 VAL A CA 1
ATOM 1839 C C . VAL A 1 253 ? -5.518 -4.635 -0.669 1.00 97.94 253 VAL A C 1
ATOM 1841 O O . VAL A 1 253 ? -5.762 -5.317 0.324 1.00 97.94 253 VAL A O 1
ATOM 1844 N N . VAL A 1 254 ? -5.460 -3.300 -0.596 1.00 97.94 254 VAL A N 1
ATOM 1845 C CA . VAL A 1 254 ? -5.566 -2.597 0.701 1.00 97.94 254 VAL A CA 1
ATOM 1846 C C . VAL A 1 254 ? -6.975 -2.641 1.305 1.00 97.94 254 VAL A C 1
ATOM 1848 O O . VAL A 1 254 ? -7.123 -2.622 2.527 1.00 97.94 254 VAL A O 1
ATOM 1851 N N . LEU A 1 255 ? -8.010 -2.769 0.471 1.00 97.50 255 LEU A N 1
ATOM 1852 C CA . LEU A 1 255 ? -9.411 -2.884 0.892 1.00 97.50 255 LEU A CA 1
ATOM 1853 C C . LEU A 1 255 ? -9.853 -4.309 1.225 1.00 97.50 255 LEU A C 1
ATOM 1855 O O . LEU A 1 255 ? -10.947 -4.496 1.760 1.00 97.50 255 LEU A O 1
ATOM 1859 N N . SER A 1 256 ? -9.019 -5.306 0.942 1.00 95.81 256 SER A N 1
ATOM 1860 C CA . SER A 1 256 ? -9.379 -6.711 1.080 1.00 95.81 256 SER A CA 1
ATOM 1861 C C . SER A 1 256 ? -9.946 -7.073 2.454 1.00 95.81 256 SER A C 1
ATOM 1863 O O . SER A 1 256 ? -9.449 -6.652 3.506 1.00 95.81 256 SER A O 1
ATOM 1865 N N . THR A 1 257 ? -10.975 -7.921 2.443 1.00 92.25 257 THR A N 1
ATOM 1866 C CA . THR A 1 257 ? -11.604 -8.469 3.649 1.00 92.25 257 THR A CA 1
ATOM 1867 C C . THR A 1 257 ? -10.705 -9.448 4.397 1.00 92.25 257 THR A C 1
ATOM 1869 O O . THR A 1 257 ? -10.979 -9.730 5.558 1.00 92.25 257 THR A O 1
ATOM 1872 N N . HIS A 1 258 ? -9.614 -9.927 3.786 1.00 89.56 258 HIS A N 1
ATOM 1873 C CA . HIS A 1 258 ? -8.594 -10.727 4.479 1.00 89.56 258 HIS A CA 1
ATOM 1874 C C . HIS A 1 258 ? -7.941 -9.973 5.641 1.00 89.56 258 HIS A C 1
ATOM 1876 O O . HIS A 1 258 ? -7.429 -10.578 6.575 1.00 89.56 258 HIS A O 1
ATOM 1882 N N . TRP A 1 259 ? -8.021 -8.644 5.627 1.00 90.00 259 TRP A N 1
ATOM 1883 C CA . TRP A 1 259 ? -7.570 -7.801 6.724 1.00 90.00 259 TRP A CA 1
ATOM 1884 C C . TRP A 1 259 ? -8.630 -7.604 7.811 1.00 90.00 259 TRP A C 1
ATOM 1886 O O . TRP A 1 259 ? -8.434 -6.751 8.664 1.00 90.00 259 TRP A O 1
ATOM 1896 N N . ASN A 1 260 ? -9.767 -8.299 7.777 1.00 83.06 260 ASN A N 1
ATOM 1897 C CA . ASN A 1 260 ? -10.835 -8.179 8.780 1.00 83.06 260 ASN A CA 1
ATOM 1898 C C . ASN A 1 260 ? -10.973 -9.428 9.662 1.00 83.06 260 ASN A C 1
ATOM 1900 O O . ASN A 1 260 ? -11.787 -9.414 10.581 1.00 83.06 260 ASN A O 1
ATOM 1904 N N . SER A 1 261 ? -10.237 -10.493 9.337 1.00 63.09 261 SER A N 1
ATOM 1905 C CA . SER A 1 261 ? -10.440 -11.856 9.836 1.00 63.09 261 SER A CA 1
ATOM 1906 C C . SER A 1 261 ? -9.353 -12.344 10.762 1.00 63.09 261 SER A C 1
ATOM 1908 O O . SER A 1 261 ? -8.194 -11.902 10.584 1.00 63.09 261 SER A O 1
#

Sequence (261 aa):
MESTVSPDEQPHHGLHDAMSQAAERFGPHGPDLVARAAVRGRRLRRIRHVRLGAVAVLAVGVAGLGVNQLAPRAAAPAGPVTASATATAAPSPEFTPPVVPRSGPVAAQLVAMLPTRGSTTVVDSSGEFTDGRVIGPPDRERRVDVSLVYDDGHGRVAMALNVHDVSQAVLAGRTCGPVPGRTCEVLADGTQVETERPQAGSARGGAWTAIAIRPDGRFVQLIEFDTDDLSGITRGPATRTDAALSVEELKAVVLSTHWNS

Mean predicted aligned error: 16.72 Å

Solvent-accessible surface area (backbone atoms only — not comparable to full-atom values): 16264 Å² total; per-residue (Å²): 138,86,83,86,82,83,92,83,83,69,82,70,58,58,55,56,52,51,52,50,57,54,52,65,68,59,58,83,77,55,72,64,58,57,52,53,50,53,53,54,51,52,54,56,52,58,65,58,62,70,79,76,78,84,87,87,82,88,82,89,83,83,89,82,88,84,90,79,89,84,87,82,91,84,80,88,85,88,82,90,81,90,82,85,86,79,93,82,82,83,86,78,81,82,78,72,75,78,82,72,66,67,64,42,74,64,43,55,52,51,61,72,63,46,72,86,74,40,51,76,46,73,73,48,45,46,63,42,77,54,77,41,37,51,54,60,62,89,91,49,89,35,45,27,43,30,34,31,36,40,30,62,85,73,51,45,22,19,36,40,38,41,36,30,70,48,54,70,71,60,55,73,70,58,73,88,60,96,42,93,66,43,50,59,48,68,45,98,85,55,32,36,38,39,38,36,51,52,63,90,86,56,96,42,54,44,42,40,36,23,36,25,38,38,77,90,25,44,36,24,36,38,36,40,32,29,21,56,40,76,92,30,70,70,73,37,69,65,52,47,94,68,74,91,60,52,74,67,54,42,44,50,55,40,66,36,67,77,65,62,70

Foldseek 3Di:
DDDDDDPDDDPPVVVVVVVVVVVVVPPDPDVVVVVVVVVVVVVVVVVVVVPPPPDDDDDDDDDDDDDDDDDDDDDDDDDDDDDDDDDDDDDDDDPPPPPPAPDDPVQVVLVVLADPLKDKAWDHWDFDADQLATDDDPVDFRKIKTWMWIGNPQFIKIKIKIKGFADPVVVVPDDQDDDPQKHWDADPQRKIKMWGWADPPDPFWIKTKIWIAGPRRIIMIMIITQANPPVQSRHHDGGDDDDPDDPVSNRCSNVPCVSND

pLDDT: mean 77.15, std 19.89, range [31.23, 98.12]

Radius of gyration: 29.84 Å; Cα contacts (8 Å, |Δi|>4): 347; chains: 1; bounding box: 66×93×100 Å